Protein AF-R4S8H8-F1 (afdb_monomer_lite)

Radius of gyration: 33.14 Å; chains: 1; bounding box: 50×44×104 Å

InterPro domains:
  IPR007873 Glycosyltransferase, ALG3 [PF05208] (1-195)
  IPR007873 Glycosyltransferase, ALG3 [PTHR12646] (1-195)

Structure (mmCIF, N/CA/C/O backbone):
data_AF-R4S8H8-F1
#
_entry.id   AF-R4S8H8-F1
#
loop_
_atom_site.group_PDB
_atom_site.id
_atom_site.type_symbol
_atom_site.label_atom_id
_atom_site.label_alt_id
_atom_site.label_comp_id
_atom_site.label_asym_id
_atom_site.label_entity_id
_atom_site.label_seq_id
_atom_site.pdbx_PDB_ins_code
_atom_site.Cartn_x
_atom_site.Cartn_y
_atom_site.Cartn_z
_atom_site.occupancy
_atom_site.B_iso_or_equiv
_atom_site.auth_seq_id
_atom_site.auth_comp_id
_atom_site.auth_asym_id
_atom_site.auth_atom_id
_atom_site.pdbx_PDB_model_num
ATOM 1 N N . GLY A 1 1 ? 6.048 6.995 -32.648 1.00 46.72 1 GLY A N 1
ATOM 2 C CA . GLY A 1 1 ? 5.825 6.831 -31.194 1.00 46.72 1 GLY A CA 1
ATOM 3 C C . GLY A 1 1 ? 6.911 7.574 -30.444 1.00 46.72 1 GLY A C 1
ATOM 4 O O . GLY A 1 1 ? 8.022 7.620 -30.951 1.00 46.72 1 GLY A O 1
ATOM 5 N N . ARG A 1 2 ? 6.616 8.200 -29.296 1.00 53.50 2 ARG A N 1
ATOM 6 C CA . ARG A 1 2 ? 7.633 8.943 -28.528 1.00 53.50 2 ARG A CA 1
ATOM 7 C C . ARG A 1 2 ? 8.713 7.981 -28.022 1.00 53.50 2 ARG A C 1
ATOM 9 O O . ARG A 1 2 ? 8.419 7.099 -27.217 1.00 53.50 2 ARG A O 1
ATOM 16 N N . ILE A 1 3 ? 9.944 8.155 -28.492 1.00 51.53 3 ILE A N 1
ATOM 17 C CA . ILE A 1 3 ? 11.121 7.469 -27.960 1.00 51.53 3 ILE A CA 1
ATOM 18 C C . ILE A 1 3 ? 11.587 8.273 -26.749 1.00 51.53 3 ILE A C 1
ATOM 20 O O . ILE A 1 3 ? 12.033 9.410 -26.869 1.00 51.53 3 ILE A O 1
ATOM 24 N N . PHE A 1 4 ? 11.386 7.713 -25.557 1.00 54.28 4 PHE A N 1
ATOM 25 C CA . PHE A 1 4 ? 11.937 8.284 -24.333 1.00 54.28 4 PHE A CA 1
ATOM 26 C C . PHE A 1 4 ? 13.456 8.120 -24.363 1.00 54.28 4 PHE A C 1
ATOM 28 O O . PHE A 1 4 ? 13.969 7.010 -24.228 1.00 54.28 4 PHE A O 1
ATOM 35 N N . GLU A 1 5 ? 14.138 9.238 -24.589 1.00 50.59 5 GLU A N 1
ATOM 36 C CA . GLU A 1 5 ? 15.582 9.396 -24.450 1.00 50.59 5 GLU A CA 1
ATOM 37 C C . GLU A 1 5 ? 16.039 8.940 -23.056 1.00 50.59 5 GLU A C 1
ATOM 39 O O . GLU A 1 5 ? 15.480 9.375 -22.046 1.00 50.59 5 GLU A O 1
ATOM 44 N N . HIS A 1 6 ? 17.090 8.117 -23.008 1.00 54.50 6 HIS A N 1
ATOM 45 C CA . HIS A 1 6 ? 17.693 7.552 -21.790 1.00 54.50 6 HIS A CA 1
ATOM 46 C C . HIS A 1 6 ? 17.978 8.596 -20.686 1.00 54.50 6 HIS A C 1
ATOM 48 O O . HIS A 1 6 ? 17.883 8.297 -19.499 1.00 54.50 6 HIS A O 1
ATOM 54 N N . LYS A 1 7 ? 18.210 9.862 -21.061 1.00 52.88 7 LYS A N 1
ATOM 55 C CA . LYS A 1 7 ? 18.441 10.984 -20.133 1.00 52.88 7 LYS A CA 1
ATOM 56 C C . LYS A 1 7 ? 17.286 11.280 -19.164 1.00 52.88 7 LYS A C 1
ATOM 58 O O . LYS A 1 7 ? 17.510 11.898 -18.131 1.00 52.88 7 LYS A O 1
ATOM 63 N N . TRP A 1 8 ? 16.061 10.866 -19.487 1.00 54.78 8 TRP A N 1
ATOM 64 C CA . TRP A 1 8 ? 14.871 11.122 -18.661 1.00 54.78 8 TRP A CA 1
ATOM 65 C C . TRP A 1 8 ? 14.427 9.908 -17.847 1.00 54.78 8 TRP A C 1
ATOM 67 O O . TRP A 1 8 ? 13.392 9.951 -17.184 1.00 54.78 8 TRP A O 1
ATOM 77 N N . THR A 1 9 ? 15.162 8.802 -17.940 1.00 61.56 9 THR A N 1
ATOM 78 C CA . THR A 1 9 ? 14.763 7.523 -17.361 1.00 61.56 9 THR A CA 1
ATOM 79 C C . THR A 1 9 ? 15.554 7.321 -16.097 1.00 61.56 9 THR A C 1
ATOM 81 O O . THR A 1 9 ? 16.773 7.185 -16.138 1.00 61.56 9 THR A O 1
ATOM 84 N N . VAL A 1 10 ? 14.860 7.328 -14.973 1.00 59.34 10 VAL A N 1
ATOM 85 C CA . VAL A 1 10 ? 15.549 7.317 -13.690 1.00 59.34 10 VAL A CA 1
ATOM 86 C C . VAL A 1 10 ? 15.583 5.911 -13.070 1.00 59.34 10 VAL A C 1
ATOM 88 O O . VAL A 1 10 ? 16.494 5.593 -12.326 1.00 59.34 10 VAL A O 1
ATOM 91 N N . ASN A 1 11 ? 14.666 5.022 -13.475 1.00 66.88 11 ASN A N 1
ATOM 92 C CA . ASN A 1 11 ? 14.576 3.637 -12.986 1.00 66.88 11 ASN A CA 1
ATOM 93 C C . ASN A 1 11 ? 15.711 2.713 -13.494 1.00 66.88 11 ASN A C 1
ATOM 95 O O . ASN A 1 11 ? 16.165 1.832 -12.777 1.00 66.88 11 ASN A O 1
ATOM 99 N N . TYR A 1 12 ? 16.197 2.921 -14.725 1.00 67.56 12 TYR A N 1
ATOM 100 C CA . TYR A 1 12 ? 17.278 2.123 -15.337 1.00 67.56 12 TYR A CA 1
ATOM 101 C C . TYR A 1 12 ? 18.506 2.970 -15.672 1.00 67.56 12 TYR A C 1
ATOM 103 O O . TYR A 1 12 ? 19.217 2.688 -16.632 1.00 67.56 12 TYR A O 1
ATOM 111 N N . ARG A 1 13 ? 18.758 4.033 -14.899 1.00 61.75 13 ARG A N 1
ATOM 112 C CA . ARG A 1 13 ? 19.886 4.947 -15.142 1.00 61.75 13 ARG A CA 1
ATOM 113 C C . ARG A 1 13 ? 21.252 4.255 -15.004 1.00 61.75 13 ARG A C 1
ATOM 115 O O . ARG A 1 13 ? 22.219 4.706 -15.603 1.00 61.75 13 ARG A O 1
ATOM 122 N N . PHE A 1 14 ? 21.304 3.143 -14.268 1.00 63.69 14 PHE A N 1
ATOM 123 C CA . PHE A 1 14 ? 22.479 2.277 -14.128 1.00 63.69 14 PHE A CA 1
ATOM 124 C C . PHE A 1 14 ? 22.772 1.415 -15.372 1.00 63.69 14 PHE A C 1
ATOM 126 O O . PHE A 1 14 ? 23.865 0.866 -15.494 1.00 63.69 14 PHE A O 1
ATOM 133 N N . LEU A 1 15 ? 21.801 1.247 -16.275 1.00 63.88 15 LEU A N 1
ATOM 134 C CA . LEU A 1 15 ? 21.911 0.365 -17.433 1.00 63.88 15 LEU A CA 1
ATOM 135 C C . LEU A 1 15 ? 22.430 1.158 -18.638 1.00 63.88 15 LEU A C 1
ATOM 137 O O . LEU A 1 15 ? 21.897 2.222 -18.942 1.00 63.88 15 LEU A O 1
ATOM 141 N N . SER A 1 16 ? 23.456 0.655 -19.334 1.00 65.56 16 SER A N 1
ATOM 142 C CA . SER A 1 16 ? 24.030 1.380 -20.474 1.00 65.56 16 SER A CA 1
ATOM 143 C C . SER A 1 16 ? 23.012 1.554 -21.610 1.00 65.56 16 SER A C 1
ATOM 145 O O . SER A 1 16 ? 22.119 0.726 -21.818 1.00 65.56 16 SER A O 1
ATOM 147 N N . ARG A 1 17 ? 23.165 2.646 -22.370 1.00 62.50 17 ARG A N 1
ATOM 148 C CA . ARG A 1 17 ? 22.263 3.045 -23.465 1.00 62.50 17 ARG A CA 1
ATOM 149 C C . ARG A 1 17 ? 22.027 1.926 -24.491 1.00 62.50 17 ARG A C 1
ATOM 151 O O . ARG A 1 17 ? 20.908 1.769 -24.965 1.00 62.50 17 ARG A O 1
ATOM 158 N N . GLU A 1 18 ? 23.061 1.125 -24.741 1.00 63.66 18 GLU A N 1
ATOM 159 C CA . GLU A 1 18 ? 23.065 -0.042 -25.633 1.00 63.66 18 GLU A CA 1
ATOM 160 C C . GLU A 1 18 ? 22.036 -1.098 -25.204 1.00 63.66 18 GLU A C 1
ATOM 162 O O . GLU A 1 18 ? 21.283 -1.598 -26.030 1.00 63.66 18 GLU A O 1
ATOM 167 N N . PHE A 1 19 ? 21.941 -1.404 -23.904 1.00 66.38 19 PHE A N 1
ATOM 168 C CA . PHE A 1 19 ? 20.959 -2.363 -23.384 1.00 66.38 19 PHE A CA 1
ATOM 169 C C . PHE A 1 19 ? 19.556 -1.762 -23.274 1.00 66.38 19 PHE A C 1
ATOM 171 O O . PHE A 1 19 ? 18.562 -2.479 -23.390 1.00 66.38 19 PHE A O 1
ATOM 178 N N . PHE A 1 20 ? 19.464 -0.448 -23.064 1.00 64.88 20 PHE A N 1
ATOM 179 C CA . PHE A 1 20 ? 18.194 0.257 -22.910 1.00 64.88 20 PHE A CA 1
ATOM 180 C C . PHE A 1 20 ? 17.409 0.399 -24.228 1.00 64.88 20 PHE A C 1
ATOM 182 O O . PHE A 1 20 ? 16.177 0.451 -24.207 1.00 64.88 20 PHE A O 1
ATOM 189 N N . GLU A 1 21 ? 18.096 0.447 -25.372 1.00 67.81 21 GLU A N 1
ATOM 190 C CA . GLU A 1 21 ? 17.471 0.522 -26.702 1.00 67.81 21 GLU A CA 1
ATOM 191 C C . GLU A 1 21 ? 17.074 -0.848 -27.281 1.00 67.81 21 GLU A C 1
ATOM 193 O O . GLU A 1 21 ? 16.332 -0.911 -28.266 1.00 67.81 21 GLU A O 1
ATOM 198 N N . LEU A 1 22 ? 17.492 -1.957 -26.658 1.00 75.12 22 LEU A N 1
ATOM 199 C CA . LEU A 1 22 ? 17.142 -3.297 -27.126 1.00 75.12 22 LEU A CA 1
ATOM 200 C C . LEU A 1 22 ? 15.643 -3.575 -26.984 1.00 75.12 22 LEU A C 1
ATOM 202 O O . LEU A 1 22 ? 15.040 -3.464 -25.914 1.00 75.12 22 LEU A O 1
ATOM 206 N N . ARG A 1 23 ? 15.045 -4.059 -28.074 1.00 70.19 23 ARG A N 1
ATOM 207 C CA . ARG A 1 23 ? 13.644 -4.509 -28.116 1.00 70.19 23 ARG A CA 1
ATOM 208 C C . ARG A 1 23 ? 13.383 -5.693 -27.174 1.00 70.19 23 ARG A C 1
ATOM 210 O O . ARG A 1 23 ? 12.294 -5.803 -26.616 1.00 70.19 23 ARG A O 1
ATOM 217 N N . GLU A 1 24 ? 14.408 -6.509 -26.941 1.00 76.94 24 GLU A N 1
ATOM 218 C CA . GLU A 1 24 ? 14.390 -7.641 -26.007 1.00 76.94 24 GLU A CA 1
ATOM 219 C C . GLU A 1 24 ? 14.273 -7.202 -24.547 1.00 76.94 24 GLU A C 1
ATOM 221 O O . GLU A 1 24 ? 13.573 -7.838 -23.762 1.00 76.94 24 GLU A O 1
ATOM 226 N N . PHE A 1 25 ? 14.888 -6.073 -24.176 1.00 77.69 25 PHE A N 1
ATOM 227 C CA . PHE A 1 25 ? 14.806 -5.554 -22.812 1.00 77.69 25 PHE A CA 1
ATOM 228 C C . PHE A 1 25 ? 13.360 -5.210 -22.447 1.00 77.69 25 PHE A C 1
ATOM 230 O O . PHE A 1 25 ? 12.874 -5.585 -21.383 1.00 77.69 25 PHE A O 1
ATOM 237 N N . HIS A 1 26 ? 12.633 -4.588 -23.376 1.00 75.31 26 HIS A N 1
ATOM 238 C CA . HIS A 1 26 ? 11.207 -4.315 -23.228 1.00 75.31 26 HIS A CA 1
ATOM 239 C C . HIS A 1 26 ? 10.358 -5.583 -23.092 1.00 75.31 26 HIS A C 1
ATOM 241 O O . HIS A 1 26 ? 9.449 -5.618 -22.263 1.00 75.31 26 HIS A O 1
ATOM 247 N N . LEU A 1 27 ? 10.624 -6.604 -23.913 1.00 82.44 27 LEU A N 1
ATOM 248 C CA . LEU A 1 27 ? 9.868 -7.855 -23.892 1.00 82.44 27 LEU A CA 1
ATOM 249 C C . LEU A 1 27 ? 10.136 -8.646 -22.604 1.00 82.44 27 LEU A C 1
ATOM 251 O O . LEU A 1 27 ? 9.201 -9.179 -22.011 1.00 82.44 27 LEU A O 1
ATOM 255 N N . CYS A 1 28 ? 11.381 -8.639 -22.122 1.00 85.69 28 CYS A N 1
ATOM 256 C CA . CYS A 1 28 ? 11.767 -9.191 -20.827 1.00 85.69 28 CYS A CA 1
ATOM 257 C C . CYS A 1 28 ? 11.067 -8.458 -19.673 1.00 85.69 28 CYS A C 1
ATOM 259 O O . CYS A 1 28 ? 10.484 -9.101 -18.803 1.00 85.69 28 CYS A O 1
ATOM 261 N N . LEU A 1 29 ? 11.031 -7.120 -19.704 1.00 81.56 29 LEU A N 1
ATOM 262 C CA . LEU A 1 29 ? 10.332 -6.305 -18.705 1.00 81.56 29 LEU A CA 1
ATOM 263 C C . LEU A 1 29 ? 8.832 -6.607 -18.662 1.00 81.56 29 LEU A C 1
ATOM 265 O O . LEU A 1 29 ? 8.255 -6.770 -17.589 1.00 81.56 29 LEU A O 1
ATOM 269 N N . LEU A 1 30 ? 8.210 -6.706 -19.840 1.00 83.31 30 LEU A N 1
ATOM 270 C CA . LEU A 1 30 ? 6.801 -7.056 -19.981 1.00 83.31 30 LEU A CA 1
ATOM 271 C C . LEU A 1 30 ? 6.538 -8.476 -19.461 1.00 83.31 30 LEU A C 1
ATOM 273 O O . LEU A 1 30 ? 5.597 -8.687 -18.700 1.00 83.31 30 LEU A O 1
ATOM 277 N N . GLY A 1 31 ? 7.385 -9.436 -19.838 1.00 87.94 31 GLY A N 1
ATOM 278 C CA . GLY A 1 31 ? 7.300 -10.821 -19.384 1.00 87.94 31 GLY A CA 1
ATOM 279 C C . GLY A 1 31 ? 7.436 -10.933 -17.867 1.00 87.94 31 GLY A C 1
ATOM 280 O O . GLY A 1 31 ? 6.591 -11.548 -17.222 1.00 87.94 31 GLY A O 1
ATOM 281 N N . MET A 1 32 ? 8.436 -10.269 -17.283 1.00 85.62 32 MET A N 1
ATOM 282 C CA . MET A 1 32 ? 8.645 -10.204 -15.836 1.00 85.62 32 MET A CA 1
ATOM 283 C C . MET A 1 32 ? 7.452 -9.559 -15.126 1.00 85.62 32 MET A C 1
ATOM 285 O O . MET A 1 32 ? 6.995 -10.081 -14.112 1.00 85.62 32 MET A O 1
ATOM 289 N N . HIS A 1 33 ? 6.909 -8.466 -15.668 1.00 86.12 33 HIS A N 1
ATOM 290 C CA . HIS A 1 33 ? 5.731 -7.804 -15.114 1.00 86.12 33 HIS A CA 1
ATOM 291 C C . HIS A 1 33 ? 4.514 -8.734 -15.091 1.00 86.12 33 HIS A C 1
ATOM 293 O O . HIS A 1 33 ? 3.881 -8.898 -14.050 1.00 86.12 33 HIS A O 1
ATOM 299 N N . VAL A 1 34 ? 4.212 -9.390 -16.216 1.00 87.31 34 VAL A N 1
ATOM 300 C CA . VAL A 1 34 ? 3.101 -10.346 -16.317 1.00 87.31 34 VAL A CA 1
ATOM 301 C C . VAL A 1 34 ? 3.315 -11.528 -15.371 1.00 87.31 34 VAL A C 1
ATOM 303 O O . VAL A 1 34 ? 2.381 -11.932 -14.684 1.00 87.31 34 VAL A O 1
ATOM 306 N N . LEU A 1 35 ? 4.538 -12.051 -15.269 1.00 88.69 35 LEU A N 1
ATOM 307 C CA . LEU A 1 35 ? 4.869 -13.167 -14.381 1.00 88.69 35 LEU A CA 1
ATOM 308 C C . LEU A 1 35 ? 4.709 -12.775 -12.904 1.00 88.69 35 LEU A C 1
ATOM 310 O O . LEU A 1 35 ? 4.080 -13.510 -12.142 1.00 88.69 35 LEU A O 1
ATOM 314 N N . LEU A 1 36 ? 5.187 -11.590 -12.512 1.00 85.56 36 LEU A N 1
ATOM 315 C CA . LEU A 1 36 ? 4.989 -11.035 -11.171 1.00 85.56 36 LEU A CA 1
ATOM 316 C C . LEU A 1 36 ? 3.506 -10.825 -10.862 1.00 85.56 36 LEU A C 1
ATOM 318 O O . LEU A 1 36 ? 3.056 -11.204 -9.782 1.00 85.56 36 LEU A O 1
ATOM 322 N N . LEU A 1 37 ? 2.729 -10.283 -11.804 1.00 84.56 37 LEU A N 1
ATOM 323 C CA . LEU A 1 37 ? 1.284 -10.130 -11.638 1.00 84.56 37 LEU A CA 1
ATOM 324 C C . LEU A 1 37 ? 0.591 -11.484 -11.474 1.00 84.56 37 LEU A C 1
ATOM 326 O O . LEU A 1 37 ? -0.219 -11.631 -10.563 1.00 84.56 37 LEU A O 1
ATOM 330 N N . LEU A 1 38 ? 0.920 -12.490 -12.287 1.00 86.94 38 LEU A N 1
ATOM 331 C CA . LEU A 1 38 ? 0.347 -13.835 -12.172 1.00 86.94 38 LEU A CA 1
ATOM 332 C C . LEU A 1 38 ? 0.700 -14.493 -10.834 1.00 86.94 38 LEU A C 1
ATOM 334 O O . LEU A 1 38 ? -0.177 -15.061 -10.179 1.00 86.94 38 LEU A O 1
ATOM 338 N N . TYR A 1 39 ? 1.952 -14.361 -10.390 1.00 86.62 39 TYR A N 1
ATOM 339 C CA . TYR A 1 39 ? 2.398 -14.846 -9.086 1.00 86.62 39 TYR A CA 1
ATOM 340 C C . TYR A 1 39 ? 1.631 -14.170 -7.941 1.00 86.62 39 TYR A C 1
ATOM 342 O O . TYR A 1 39 ? 1.118 -14.847 -7.049 1.00 86.62 39 TYR A O 1
ATOM 350 N N . PHE A 1 40 ? 1.474 -12.843 -7.999 1.00 82.25 40 PHE A N 1
ATOM 351 C CA . PHE A 1 40 ? 0.757 -12.068 -6.986 1.00 82.25 40 PHE A CA 1
ATOM 352 C C . PHE A 1 40 ? -0.766 -12.177 -7.067 1.00 82.25 40 PHE A C 1
ATOM 354 O O . PHE A 1 40 ? -1.436 -11.922 -6.070 1.00 82.25 40 PHE A O 1
ATOM 361 N N . THR A 1 41 ? -1.335 -12.617 -8.191 1.00 80.19 41 THR A N 1
ATOM 362 C CA . THR A 1 41 ? -2.793 -12.717 -8.365 1.00 80.19 41 THR A CA 1
ATOM 363 C C . THR A 1 41 ? -3.420 -13.641 -7.318 1.00 80.19 41 THR A C 1
ATOM 365 O O . THR A 1 41 ? -4.445 -13.296 -6.728 1.00 80.19 41 THR A O 1
ATOM 368 N N . LYS A 1 42 ? -2.793 -14.788 -7.016 1.00 80.94 42 LYS A N 1
ATOM 369 C CA . LYS A 1 42 ? -3.307 -15.733 -6.006 1.00 80.94 42 LYS A CA 1
ATOM 370 C C . LYS A 1 42 ? -3.303 -15.154 -4.578 1.00 80.94 42 LYS A C 1
ATOM 372 O O . LYS A 1 42 ? -4.354 -15.208 -3.926 1.00 80.94 42 LYS A O 1
ATOM 377 N N . PRO A 1 43 ? -2.187 -14.586 -4.077 1.00 79.38 43 PRO A N 1
ATOM 378 C CA . PRO A 1 43 ? -2.176 -13.835 -2.827 1.00 79.38 43 PRO A CA 1
ATOM 379 C C . PRO A 1 43 ? -3.211 -12.711 -2.821 1.00 79.38 43 PRO A C 1
ATOM 381 O O . PRO A 1 43 ? -4.062 -12.693 -1.937 1.00 79.38 43 PRO A O 1
ATOM 384 N N . THR A 1 44 ? -3.210 -11.828 -3.823 1.00 78.25 44 THR A N 1
ATOM 385 C CA . THR A 1 44 ? -4.098 -10.657 -3.892 1.00 78.25 44 THR A CA 1
ATOM 386 C C . THR A 1 44 ? -5.572 -11.048 -3.838 1.00 78.25 44 THR A C 1
ATOM 388 O O . THR A 1 44 ? -6.345 -10.433 -3.106 1.00 78.25 44 THR A O 1
ATOM 391 N N . TRP A 1 45 ? -5.964 -12.125 -4.522 1.00 77.75 45 TRP A N 1
ATOM 392 C CA . TRP A 1 45 ? -7.326 -12.653 -4.451 1.00 77.75 45 TRP A CA 1
ATOM 393 C C . TRP A 1 45 ? -7.687 -13.166 -3.050 1.00 77.75 45 TRP A C 1
ATOM 395 O O . TRP A 1 45 ? -8.770 -12.898 -2.524 1.00 77.75 45 TRP A O 1
ATOM 405 N N . THR A 1 46 ? -6.761 -13.877 -2.411 1.00 78.81 46 THR A N 1
ATOM 406 C CA . THR A 1 46 ? -6.934 -14.389 -1.044 1.00 78.81 46 THR A CA 1
ATOM 407 C C . THR A 1 46 ? -7.023 -13.249 -0.021 1.00 78.81 46 THR A C 1
ATOM 409 O O . THR A 1 46 ? -7.859 -13.290 0.887 1.00 78.81 46 THR A O 1
ATOM 412 N N . PHE A 1 47 ? -6.215 -12.200 -0.191 1.00 78.31 47 PHE A N 1
ATOM 413 C CA . PHE A 1 47 ? -6.268 -10.978 0.612 1.00 78.31 47 PHE A CA 1
ATOM 414 C C . PHE A 1 47 ? -7.593 -10.242 0.422 1.00 78.31 47 PHE A C 1
ATOM 416 O O . PHE A 1 47 ? -8.237 -9.889 1.407 1.00 78.31 47 PHE A O 1
ATOM 423 N N . PHE A 1 48 ? -8.055 -10.086 -0.819 1.00 79.31 48 PHE A N 1
ATOM 424 C CA . PHE A 1 48 ? -9.329 -9.434 -1.114 1.00 79.31 48 PHE A CA 1
ATOM 425 C C . PHE A 1 48 ? -10.516 -10.190 -0.505 1.00 79.31 48 PHE A C 1
ATOM 427 O O . PHE A 1 48 ? -11.399 -9.588 0.108 1.00 79.31 48 PHE A O 1
ATOM 434 N N . LYS A 1 49 ? -10.505 -11.528 -0.577 1.00 79.50 49 LYS A N 1
ATOM 435 C CA . LYS A 1 49 ? -11.508 -12.378 0.081 1.00 79.50 49 LYS A CA 1
ATOM 436 C C . LYS A 1 49 ? -11.486 -12.211 1.604 1.00 79.50 49 LYS A C 1
ATOM 438 O O . LYS A 1 49 ? -12.545 -12.111 2.224 1.00 79.50 49 LYS A O 1
ATOM 443 N N . SER A 1 50 ? -10.296 -12.151 2.200 1.00 77.19 50 SER A N 1
ATOM 444 C CA . SER A 1 50 ? -10.125 -11.888 3.634 1.00 77.19 50 SER A CA 1
ATOM 445 C C . SER A 1 50 ? -10.645 -10.502 4.023 1.00 77.19 50 SER A C 1
ATOM 447 O O . SER A 1 50 ? -11.377 -10.397 5.002 1.00 77.19 50 SER A O 1
ATOM 449 N N . TYR A 1 51 ? -10.361 -9.467 3.227 1.00 77.75 51 TYR A N 1
ATOM 450 C CA . TYR A 1 51 ? -10.869 -8.108 3.428 1.00 77.75 51 TYR A CA 1
ATOM 451 C C . TYR A 1 51 ? -12.401 -8.043 3.357 1.00 77.75 51 TYR A C 1
ATOM 453 O O . TYR A 1 51 ? -13.031 -7.490 4.255 1.00 77.75 51 TYR A O 1
ATOM 461 N N . MET A 1 52 ? -13.021 -8.665 2.347 1.00 76.00 52 MET A N 1
ATOM 462 C CA . MET A 1 52 ? -14.485 -8.739 2.230 1.00 76.00 52 MET A CA 1
ATOM 463 C C . MET A 1 52 ? -15.122 -9.450 3.427 1.00 76.00 52 MET A C 1
ATOM 465 O O . MET A 1 52 ? -16.119 -8.977 3.971 1.00 76.00 52 MET A O 1
ATOM 469 N N . ARG A 1 53 ? -14.521 -10.556 3.884 1.00 81.31 53 ARG A N 1
ATOM 470 C CA . ARG A 1 53 ? -14.978 -11.273 5.080 1.00 81.31 53 ARG A CA 1
ATOM 471 C C . ARG A 1 53 ? -14.866 -10.402 6.331 1.00 81.31 53 ARG A C 1
ATOM 473 O O . ARG A 1 53 ? -15.800 -10.371 7.124 1.00 81.31 53 ARG A O 1
ATOM 480 N N . LEU A 1 54 ? -13.752 -9.689 6.496 1.00 77.69 54 LEU A N 1
ATOM 481 C CA . LEU A 1 54 ? -13.534 -8.795 7.633 1.00 77.69 54 LEU A CA 1
ATOM 482 C C . LEU A 1 54 ? -14.537 -7.640 7.631 1.00 77.69 54 LEU A C 1
ATOM 484 O O . LEU A 1 54 ? -15.124 -7.344 8.665 1.00 77.69 54 LEU A O 1
ATOM 488 N N . ARG A 1 55 ? -14.803 -7.048 6.463 1.00 77.94 55 ARG A N 1
ATOM 489 C CA . ARG A 1 55 ? -15.785 -5.972 6.302 1.00 77.94 55 ARG A CA 1
ATOM 490 C C . ARG A 1 55 ? -17.208 -6.438 6.612 1.00 77.94 55 ARG A C 1
ATOM 492 O O . ARG A 1 55 ? -17.949 -5.716 7.272 1.00 77.94 55 ARG A O 1
ATOM 499 N N . LEU A 1 56 ? -17.563 -7.658 6.207 1.00 82.25 56 LEU A N 1
ATOM 500 C CA . LEU A 1 56 ? -18.842 -8.276 6.555 1.00 82.25 56 LEU A CA 1
ATOM 501 C C . LEU A 1 56 ? -18.967 -8.507 8.069 1.00 82.25 56 LEU A C 1
ATOM 503 O O . LEU A 1 56 ? -19.983 -8.163 8.667 1.00 82.25 56 LEU A O 1
ATOM 507 N N . VAL A 1 57 ? -17.926 -9.058 8.699 1.00 80.50 57 VAL A N 1
ATOM 508 C CA . VAL A 1 57 ? -17.890 -9.277 10.154 1.00 80.50 57 VAL A CA 1
ATOM 509 C C . VAL A 1 57 ? -17.956 -7.950 10.909 1.00 80.50 57 VAL A C 1
ATOM 511 O O . VAL A 1 57 ? -18.697 -7.848 11.881 1.00 80.50 57 VAL A O 1
ATOM 514 N N . GLN A 1 58 ? -17.254 -6.916 10.443 1.00 77.00 58 GLN A N 1
ATOM 515 C CA . GLN A 1 58 ? -17.291 -5.582 11.039 1.00 77.00 58 GLN A CA 1
ATOM 516 C C . GLN A 1 58 ? -18.707 -5.002 11.022 1.00 77.00 58 GLN A C 1
ATOM 518 O O . GLN A 1 58 ? -19.194 -4.552 12.055 1.00 77.00 58 GLN A O 1
ATOM 523 N N . GLN A 1 59 ? -19.418 -5.131 9.898 1.00 78.38 59 GLN A N 1
ATOM 524 C CA . GLN A 1 59 ? -20.806 -4.680 9.775 1.00 78.38 59 GLN A CA 1
ATOM 525 C C . GLN A 1 59 ? -21.761 -5.409 10.742 1.00 78.38 59 GLN A C 1
ATOM 527 O O . GLN A 1 59 ? -22.751 -4.834 11.189 1.00 78.38 59 GLN A O 1
ATOM 532 N N . GLN A 1 60 ? -21.470 -6.665 11.093 1.00 81.56 60 GLN A N 1
ATOM 533 C CA . GLN A 1 60 ? -22.238 -7.429 12.086 1.00 81.56 60 GLN A CA 1
ATOM 534 C C . GLN A 1 60 ? -21.866 -7.083 13.539 1.00 81.56 60 GLN A C 1
ATOM 536 O O . GLN A 1 60 ? -22.685 -7.257 14.445 1.00 81.56 60 GLN A O 1
ATOM 541 N N . LEU A 1 61 ? -20.639 -6.617 13.780 1.00 76.69 61 LEU A N 1
ATOM 542 C CA . LEU A 1 61 ? -20.109 -6.365 15.121 1.00 76.69 61 LEU A CA 1
ATOM 543 C C . LEU A 1 61 ? -20.328 -4.919 15.590 1.00 76.69 61 LEU A C 1
ATOM 545 O O . LEU A 1 61 ? -20.474 -4.698 16.791 1.00 76.69 61 LEU A O 1
ATOM 549 N N . GLU A 1 62 ? -20.436 -3.960 14.667 1.00 78.25 62 GLU A N 1
ATOM 550 C CA . GLU A 1 62 ? -20.748 -2.549 14.946 1.00 78.25 62 GLU A CA 1
ATOM 551 C C . GLU A 1 62 ? -21.948 -2.362 15.903 1.00 78.25 62 GLU A C 1
ATOM 553 O O . GLU A 1 62 ? -21.782 -1.737 16.956 1.00 78.25 62 GLU A O 1
ATOM 558 N N . PRO A 1 63 ? -23.130 -2.978 15.661 1.00 76.56 63 PRO A N 1
ATOM 559 C CA . PRO A 1 63 ? -24.268 -2.824 16.569 1.00 76.56 63 PRO A CA 1
ATOM 560 C C . PRO A 1 63 ? -24.032 -3.455 17.948 1.00 76.56 63 PRO A C 1
ATOM 562 O O . PRO A 1 63 ? -24.635 -3.029 18.934 1.00 76.56 63 PRO A O 1
ATOM 565 N N . GLN A 1 64 ? -23.174 -4.473 18.051 1.00 77.75 64 GLN A N 1
ATOM 566 C CA . GLN A 1 64 ? -22.850 -5.109 19.332 1.00 77.75 64 GLN A CA 1
ATOM 567 C C . GLN A 1 64 ? -21.898 -4.246 20.165 1.00 77.75 64 GLN A C 1
ATOM 569 O O . GLN A 1 64 ? -22.047 -4.154 21.385 1.00 77.75 64 GLN A O 1
ATOM 574 N N . ILE A 1 65 ? -20.952 -3.578 19.506 1.00 73.75 65 ILE A N 1
ATOM 575 C CA . ILE A 1 65 ? -20.009 -2.657 20.143 1.00 73.75 65 ILE A CA 1
ATOM 576 C C . ILE A 1 65 ? -20.749 -1.424 20.660 1.00 73.75 65 ILE A C 1
ATOM 578 O O . ILE A 1 65 ? -20.548 -1.036 21.811 1.00 73.75 65 ILE A O 1
ATOM 582 N N . ASP A 1 66 ? -21.682 -0.876 19.882 1.00 81.00 66 ASP A N 1
ATOM 583 C CA . ASP A 1 66 ? -22.525 0.241 20.318 1.00 81.00 66 ASP A CA 1
ATOM 584 C C . ASP A 1 66 ? -23.401 -0.112 21.521 1.00 81.00 66 ASP A C 1
ATOM 586 O O . ASP A 1 66 ? -23.539 0.690 22.450 1.00 81.00 66 ASP A O 1
ATOM 590 N N . ARG A 1 67 ? -23.959 -1.328 21.551 1.00 80.12 67 ARG A N 1
ATOM 591 C CA . ARG A 1 67 ? -24.716 -1.827 22.708 1.00 80.12 67 ARG A CA 1
ATOM 592 C C . ARG A 1 67 ? -23.839 -1.909 23.955 1.00 80.12 67 ARG A C 1
ATOM 594 O O . ARG A 1 67 ? -24.191 -1.313 24.972 1.00 80.12 67 ARG A O 1
ATOM 601 N N . LYS A 1 68 ? -22.665 -2.545 23.871 1.00 79.06 68 LYS A N 1
ATOM 602 C CA . LYS A 1 68 ? -21.735 -2.634 25.011 1.00 79.06 68 LYS A CA 1
ATOM 603 C C . LYS A 1 68 ? -21.206 -1.275 25.464 1.00 79.06 68 LYS A C 1
ATOM 605 O O . LYS A 1 68 ? -21.083 -1.046 26.665 1.00 79.06 68 LYS A O 1
ATOM 610 N N . ASN A 1 69 ? -20.926 -0.360 24.537 1.00 77.62 69 ASN A N 1
ATOM 611 C CA . ASN A 1 69 ? -20.491 0.997 24.868 1.00 77.62 69 ASN A CA 1
ATOM 612 C C . ASN A 1 69 ? -21.590 1.767 25.616 1.00 77.62 69 ASN A C 1
ATOM 614 O O . ASN A 1 69 ? -21.289 2.447 26.597 1.00 77.62 69 ASN A O 1
ATOM 618 N N . ARG A 1 70 ? -22.864 1.623 25.215 1.00 80.56 70 ARG A N 1
ATOM 619 C CA . ARG A 1 70 ? -24.016 2.202 25.933 1.00 80.56 70 ARG A CA 1
ATOM 620 C C . ARG A 1 70 ? -24.199 1.588 27.320 1.00 80.56 70 ARG A C 1
ATOM 622 O O . ARG A 1 70 ? -24.416 2.323 28.280 1.00 80.56 70 ARG A O 1
ATOM 629 N N . GLU A 1 71 ? -24.076 0.268 27.447 1.00 80.19 71 GLU A N 1
ATOM 630 C CA . GLU A 1 71 ? -24.150 -0.430 28.737 1.00 80.19 71 GLU A CA 1
ATOM 631 C C . GLU A 1 71 ? -23.044 0.022 29.692 1.00 80.19 71 GLU A C 1
ATOM 633 O O . GLU A 1 71 ? -23.331 0.365 30.839 1.00 80.19 71 GLU A O 1
ATOM 638 N N . GLN A 1 72 ? -21.796 0.103 29.222 1.00 74.69 72 GLN A N 1
ATOM 639 C CA . GLN A 1 72 ? -20.691 0.622 30.026 1.00 74.69 72 GLN A CA 1
ATOM 640 C C . GLN A 1 72 ? -20.910 2.082 30.420 1.00 74.69 72 GLN A C 1
ATOM 642 O O . GLN A 1 72 ? -20.713 2.425 31.581 1.00 74.69 72 GLN A O 1
ATOM 647 N N . GLN A 1 73 ? -21.379 2.938 29.505 1.00 77.31 73 GLN A N 1
ATOM 648 C CA . GLN A 1 73 ? -21.691 4.329 29.840 1.00 77.31 73 GLN A CA 1
ATOM 649 C C . GLN A 1 73 ? -22.772 4.430 30.918 1.00 77.31 73 GLN A C 1
ATOM 651 O O . GLN A 1 73 ? -22.656 5.247 31.831 1.00 77.31 73 GLN A O 1
ATOM 656 N N . ASN A 1 74 ? -23.810 3.600 30.830 1.00 79.38 74 ASN A N 1
ATOM 657 C CA . ASN A 1 74 ? -24.887 3.567 31.812 1.00 79.38 74 ASN A CA 1
ATOM 658 C C . ASN A 1 74 ? -24.397 3.044 33.170 1.00 79.38 74 ASN A C 1
ATOM 660 O O . ASN A 1 74 ? -24.763 3.612 34.198 1.00 79.38 74 ASN A O 1
ATOM 664 N N . GLN A 1 75 ? -23.521 2.034 33.190 1.00 78.81 75 GLN A N 1
ATOM 665 C CA . GLN A 1 75 ? -22.889 1.536 34.415 1.00 78.81 75 GLN A CA 1
ATOM 666 C C . GLN A 1 75 ? -21.951 2.571 35.046 1.00 78.81 75 GLN A C 1
ATOM 668 O O . GLN A 1 75 ? -21.974 2.755 36.259 1.00 78.81 75 GLN A O 1
ATOM 673 N N . THR A 1 76 ? -21.150 3.286 34.253 1.00 71.25 76 THR A N 1
ATOM 674 C CA . THR A 1 76 ? -20.297 4.365 34.763 1.00 71.25 76 THR A CA 1
ATOM 675 C C . THR A 1 76 ? -21.143 5.503 35.323 1.00 71.25 76 THR A C 1
ATOM 677 O O . THR A 1 76 ? -20.905 5.934 36.444 1.00 71.25 76 THR A O 1
ATOM 680 N N . LYS A 1 77 ? -22.190 5.937 34.607 1.00 76.94 77 LYS A N 1
ATOM 681 C CA . LYS A 1 77 ? -23.118 6.970 35.094 1.00 76.94 77 LYS A CA 1
ATOM 682 C C . LYS A 1 77 ? -23.827 6.549 36.381 1.00 76.94 77 LYS A C 1
ATOM 684 O O . LYS A 1 77 ? -23.964 7.377 37.279 1.00 76.94 77 LYS A O 1
ATOM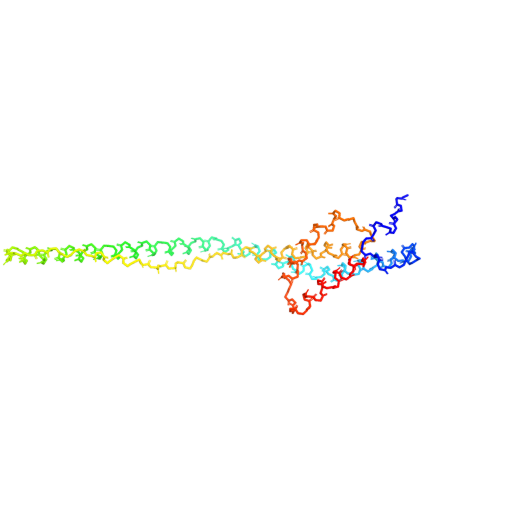 689 N N . SER A 1 78 ? -24.262 5.290 36.500 1.00 72.19 78 SER A N 1
ATOM 690 C CA . SER A 1 78 ? -24.916 4.805 37.722 1.00 72.19 78 SER A CA 1
ATOM 691 C C . SER A 1 78 ? -23.938 4.728 38.896 1.00 72.19 78 SER A C 1
ATOM 693 O O . SER A 1 78 ? -24.273 5.196 39.983 1.00 72.19 78 SER A O 1
ATOM 695 N N . LYS A 1 79 ? -22.704 4.252 38.670 1.00 76.88 79 LYS A N 1
ATOM 696 C CA . LYS A 1 79 ? -21.633 4.233 39.678 1.00 76.88 79 LYS A CA 1
ATOM 697 C C . LYS A 1 79 ? -21.253 5.641 40.132 1.00 76.88 79 LYS A C 1
ATOM 699 O O . LYS A 1 79 ? -21.201 5.880 41.332 1.00 76.88 79 LYS A O 1
ATOM 704 N N . THR A 1 80 ? -21.076 6.592 39.212 1.00 72.38 80 THR A N 1
ATOM 705 C CA . THR A 1 80 ? -20.791 7.997 39.550 1.00 72.38 80 THR A CA 1
ATOM 706 C C . THR A 1 80 ? -21.950 8.640 40.311 1.00 72.38 80 THR A C 1
ATOM 708 O O . THR A 1 80 ? -21.718 9.340 41.291 1.00 72.38 80 THR A O 1
ATOM 711 N N . LYS A 1 81 ? -23.206 8.373 39.923 1.00 75.25 81 LYS A N 1
ATOM 712 C CA . LYS A 1 81 ? -24.387 8.891 40.631 1.00 75.25 81 LYS A CA 1
ATOM 713 C C . LYS A 1 81 ? -24.523 8.291 42.035 1.00 75.25 81 LYS A C 1
ATOM 715 O O . LYS A 1 81 ? -24.847 9.017 42.968 1.00 75.25 81 LYS A O 1
ATOM 720 N N . SER A 1 82 ? -24.247 6.997 42.194 1.00 71.69 82 SER A N 1
ATOM 721 C CA . SER A 1 82 ? -24.251 6.318 43.495 1.00 71.69 82 SER A CA 1
ATOM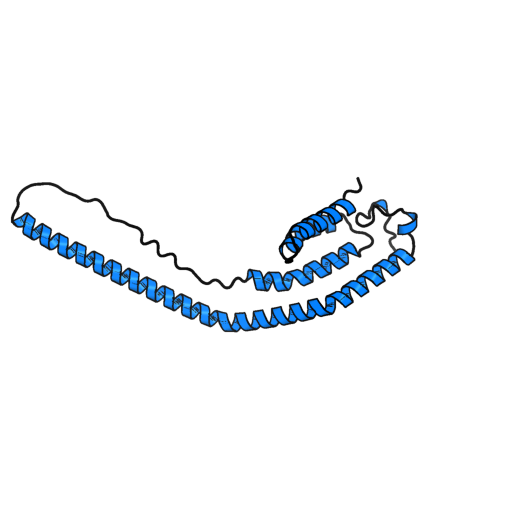 722 C C . SER A 1 82 ? -23.118 6.808 44.399 1.00 71.69 82 SER A C 1
ATOM 724 O O . SER A 1 82 ? -23.353 7.051 45.577 1.00 71.69 82 SER A O 1
ATOM 726 N N . ALA A 1 83 ? -21.913 6.998 43.854 1.00 74.38 83 ALA A N 1
ATOM 727 C CA . ALA A 1 83 ? -20.773 7.542 44.588 1.00 74.38 83 ALA A CA 1
ATOM 728 C C . ALA A 1 83 ? -21.031 8.989 45.030 1.00 74.38 83 ALA A C 1
ATOM 730 O O . ALA A 1 83 ? -20.816 9.314 46.192 1.00 74.38 83 ALA A O 1
ATOM 731 N N . LYS A 1 84 ? -21.585 9.830 44.142 1.00 74.56 84 LYS A N 1
ATOM 732 C CA . LYS A 1 84 ? -21.958 11.212 44.471 1.00 74.56 84 LYS A CA 1
ATOM 733 C C . LYS A 1 84 ? -23.052 11.276 45.542 1.00 74.56 84 LYS A C 1
ATOM 735 O O . LYS A 1 84 ? -22.911 12.032 46.490 1.00 74.56 84 LYS A O 1
ATOM 740 N N . LYS A 1 85 ? -24.090 10.436 45.434 1.00 78.69 85 LYS A N 1
ATOM 741 C CA . LYS A 1 85 ? -25.161 10.342 46.442 1.00 78.69 85 LYS A CA 1
ATOM 742 C C . LYS A 1 85 ? -24.636 9.863 47.800 1.00 78.69 85 LYS A C 1
ATOM 744 O O . LYS A 1 85 ? -25.105 10.323 48.833 1.00 78.69 85 LYS A O 1
ATOM 749 N N . SER A 1 86 ? -23.687 8.925 47.803 1.00 77.06 86 SER A N 1
ATOM 750 C CA . SER A 1 86 ? -23.033 8.473 49.033 1.00 77.06 86 SER A CA 1
ATOM 751 C C . SER A 1 86 ? -22.217 9.600 49.659 1.00 77.06 86 SER A C 1
ATOM 753 O O . SER A 1 86 ? -22.321 9.805 50.859 1.00 77.06 86 SER A O 1
ATOM 755 N N . LEU A 1 87 ? -21.449 10.343 48.857 1.00 76.50 87 LEU A N 1
ATOM 756 C CA . LEU A 1 87 ? -20.638 11.462 49.336 1.00 76.50 87 LEU A CA 1
ATOM 757 C C . LEU A 1 87 ? -21.506 12.589 49.921 1.00 76.50 87 LEU A C 1
ATOM 759 O O . LEU A 1 87 ? -21.247 13.013 51.036 1.00 76.50 87 LEU A O 1
ATOM 763 N N . GLU A 1 88 ? -22.593 12.977 49.242 1.00 77.00 88 GLU A N 1
ATOM 764 C CA . GLU A 1 88 ? -23.568 13.954 49.766 1.00 77.00 88 GLU A CA 1
ATOM 765 C C . GLU A 1 88 ? -24.187 13.505 51.099 1.00 77.00 88 GLU A C 1
ATOM 767 O O . GLU A 1 88 ? -24.397 14.326 51.985 1.00 77.00 88 GLU A O 1
ATOM 772 N N . ASN A 1 89 ? -24.466 12.208 51.271 1.00 79.88 89 ASN A N 1
ATOM 773 C CA . ASN A 1 89 ? -25.011 11.686 52.527 1.00 79.88 89 ASN A CA 1
ATOM 774 C C . ASN A 1 89 ? -23.967 11.687 53.657 1.00 79.88 89 ASN A C 1
ATOM 776 O O . ASN A 1 89 ? -24.292 12.020 54.791 1.00 79.88 89 ASN A O 1
ATOM 780 N N . TRP A 1 90 ? -22.710 11.350 53.348 1.00 73.88 90 TRP A N 1
ATOM 781 C CA . TRP A 1 90 ? -21.597 11.442 54.300 1.00 73.88 90 TRP A CA 1
ATOM 782 C C . TRP A 1 90 ? -21.343 12.887 54.739 1.00 73.88 90 TRP A C 1
ATOM 784 O O . TRP A 1 90 ? -21.212 13.127 55.936 1.00 73.88 90 TRP A O 1
ATOM 794 N N . ASP A 1 91 ? -21.344 13.842 53.805 1.00 75.25 91 ASP A N 1
ATOM 795 C CA . ASP A 1 91 ? -21.213 15.269 54.118 1.00 75.25 91 ASP A CA 1
ATOM 796 C C . ASP A 1 91 ? -22.380 15.746 54.998 1.00 75.25 91 ASP A C 1
ATOM 798 O O . ASP A 1 91 ? -22.170 16.432 55.996 1.00 75.25 91 ASP A O 1
ATOM 802 N N . GLN A 1 92 ? -23.614 15.330 54.689 1.00 76.69 92 GLN A N 1
ATOM 803 C CA . GLN A 1 92 ? -24.793 15.679 55.486 1.00 76.69 92 GLN A CA 1
ATOM 804 C C . GLN A 1 92 ? -24.740 15.089 56.908 1.00 76.69 92 GLN A C 1
ATOM 806 O O . GLN A 1 92 ? -25.118 15.763 57.868 1.00 76.69 92 GLN A O 1
ATOM 811 N N . GLN A 1 93 ? -24.263 13.848 57.049 1.00 80.50 93 GLN A N 1
ATOM 812 C CA . GLN A 1 93 ? -24.067 13.172 58.334 1.00 80.50 93 GLN A CA 1
ATOM 813 C C . GLN A 1 93 ? -22.991 13.881 59.174 1.00 80.50 93 GLN A C 1
ATOM 815 O O . GLN A 1 93 ? -23.216 14.153 60.350 1.00 80.50 93 GLN A O 1
ATOM 820 N N . LEU A 1 94 ? -21.859 14.238 58.559 1.00 75.44 94 LEU A N 1
ATOM 821 C CA . LEU A 1 94 ? -20.765 14.969 59.204 1.00 75.44 94 LEU A CA 1
ATOM 822 C C . LEU A 1 94 ? -21.203 16.362 59.666 1.00 75.44 94 LEU A C 1
ATOM 824 O O . LEU A 1 94 ? -20.932 16.730 60.801 1.00 75.44 94 LEU A O 1
ATOM 828 N N . ILE A 1 95 ? -21.946 17.108 58.841 1.00 75.56 95 ILE A N 1
ATOM 829 C CA . ILE A 1 95 ? -22.475 18.431 59.214 1.00 75.56 95 ILE A CA 1
ATOM 830 C C . ILE A 1 95 ? -23.482 18.318 60.364 1.00 75.56 95 ILE A C 1
ATOM 832 O O . ILE A 1 95 ? -23.510 19.185 61.232 1.00 75.56 95 ILE A O 1
ATOM 836 N N . SER A 1 96 ? -24.306 17.266 60.393 1.00 74.38 96 SER A N 1
ATOM 837 C CA . SER A 1 96 ? -25.226 16.971 61.501 1.00 74.38 96 SER A CA 1
ATOM 838 C C . SER A 1 96 ? -24.470 16.699 62.804 1.00 74.38 96 SER A C 1
ATOM 840 O O . SER A 1 96 ? -24.802 17.268 63.842 1.00 74.38 96 SER A O 1
ATOM 842 N N . GLU A 1 97 ? -23.449 15.842 62.763 1.00 74.69 97 GLU A N 1
ATOM 843 C CA . GLU A 1 97 ? -22.611 15.563 63.934 1.00 74.69 97 GLU A CA 1
ATOM 844 C C . GLU A 1 97 ? -21.860 16.819 64.391 1.00 74.69 97 GLU A C 1
ATOM 846 O O . GLU A 1 97 ? -21.874 17.140 65.577 1.00 74.69 97 GLU A O 1
ATOM 851 N N . GLU A 1 98 ? -21.299 17.590 63.458 1.00 67.12 98 GLU A N 1
ATOM 852 C CA . GLU A 1 98 ? -20.595 18.841 63.739 1.00 67.12 98 GLU A CA 1
ATOM 853 C C . GLU A 1 98 ? -21.538 19.920 64.296 1.00 67.12 98 GLU A C 1
ATOM 855 O O . GLU A 1 98 ? -21.189 20.573 65.269 1.00 67.12 98 GLU A O 1
ATOM 860 N N . THR A 1 99 ? -22.761 20.084 63.778 1.00 66.44 99 THR A N 1
ATOM 861 C CA . THR A 1 99 ? -23.735 21.063 64.311 1.00 66.44 99 THR A CA 1
ATOM 862 C C . THR A 1 99 ? -24.268 20.692 65.691 1.00 66.44 99 THR A C 1
ATOM 864 O O . THR A 1 99 ? -24.410 21.581 66.532 1.00 66.44 99 THR A O 1
ATOM 867 N N . ILE A 1 100 ? -24.516 19.407 65.966 1.00 67.44 100 ILE A N 1
ATOM 868 C CA . ILE A 1 100 ? -24.856 18.929 67.318 1.00 67.44 100 ILE A CA 1
ATOM 869 C C . ILE A 1 100 ? -23.692 19.208 68.280 1.00 67.44 100 ILE A C 1
ATOM 871 O O . ILE A 1 100 ? -23.909 19.651 69.409 1.00 67.44 100 ILE A O 1
ATOM 875 N N . HIS A 1 101 ? -22.454 19.014 67.821 1.00 62.75 101 HIS A N 1
ATOM 876 C CA . HIS A 1 101 ? -21.250 19.278 68.604 1.00 62.75 101 HIS A CA 1
ATOM 877 C C . HIS A 1 101 ? -20.976 20.786 68.792 1.00 62.75 101 HIS A C 1
ATOM 879 O O . HIS A 1 101 ? -20.534 21.198 69.861 1.00 62.75 101 HIS A O 1
ATOM 885 N N . LEU A 1 102 ? -21.309 21.630 67.808 1.00 54.03 102 LEU A N 1
ATOM 886 C CA . LEU A 1 102 ? -21.204 23.096 67.863 1.00 54.03 102 LEU A CA 1
ATOM 887 C C . LEU A 1 102 ? -22.285 23.733 68.749 1.00 54.03 102 LEU A C 1
ATOM 889 O O . LEU A 1 102 ? -21.994 24.698 69.448 1.00 54.03 102 LEU A O 1
ATOM 893 N N . MET A 1 103 ? -23.503 23.176 68.811 1.00 61.59 103 MET A N 1
ATOM 894 C CA . MET A 1 103 ? -24.492 23.579 69.829 1.00 61.59 103 MET A CA 1
ATOM 895 C C . MET A 1 103 ? -24.009 23.270 71.256 1.00 61.59 103 MET A C 1
ATOM 897 O O . MET A 1 103 ? -24.440 23.925 72.203 1.00 61.59 103 MET A O 1
ATOM 901 N N . ALA A 1 104 ? -23.093 22.307 71.406 1.00 59.28 104 ALA A N 1
ATOM 902 C CA . ALA A 1 104 ? -22.430 21.977 72.663 1.00 59.28 104 ALA A CA 1
ATOM 903 C C . ALA A 1 104 ? -21.086 22.710 72.875 1.00 59.28 104 ALA A C 1
ATOM 905 O O . ALA A 1 104 ? -20.517 22.620 73.963 1.00 59.28 104 ALA A O 1
ATOM 906 N N . SER A 1 105 ? -20.561 23.439 71.883 1.00 51.47 105 SER A N 1
ATOM 907 C CA . SER A 1 105 ? -19.222 24.031 71.949 1.00 51.47 105 SER A CA 1
ATOM 908 C C . SER A 1 105 ? -19.148 25.374 71.217 1.00 51.47 105 SER A C 1
ATOM 910 O O . SER A 1 105 ? -18.844 25.462 70.028 1.00 51.47 105 SER A O 1
ATOM 912 N N . ASP A 1 106 ? -19.389 26.454 71.961 1.00 48.50 106 ASP A N 1
ATOM 913 C CA . ASP A 1 106 ? -18.980 27.799 71.560 1.00 48.50 106 ASP A CA 1
ATOM 914 C C . ASP A 1 106 ? -17.450 27.904 71.688 1.00 48.50 106 ASP A C 1
ATOM 916 O O . ASP A 1 106 ? -16.935 28.100 72.793 1.00 48.50 106 ASP A O 1
ATOM 920 N N . LYS A 1 107 ? -16.731 27.668 70.575 1.00 50.19 107 LYS A N 1
ATOM 921 C CA . LYS A 1 107 ? -15.438 28.275 70.165 1.00 50.19 107 LYS A CA 1
ATOM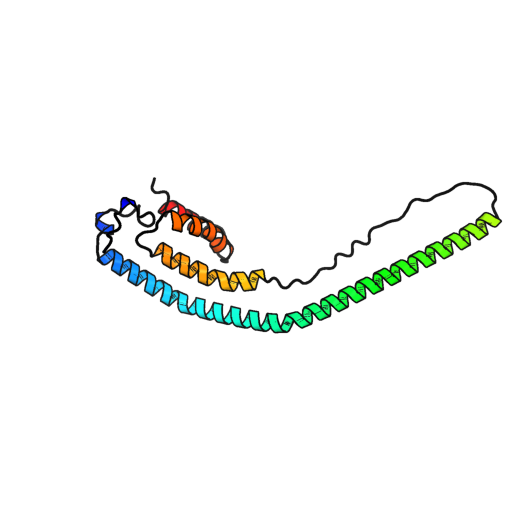 922 C C . LYS A 1 107 ? -14.691 27.410 69.136 1.00 50.19 107 LYS A C 1
ATOM 924 O O . LYS A 1 107 ? -14.256 26.309 69.449 1.00 50.19 107 LYS A O 1
ATOM 929 N N . GLY A 1 108 ? -14.357 28.015 67.990 1.00 47.50 108 GLY A N 1
ATOM 930 C CA . GLY A 1 108 ? -13.075 27.753 67.313 1.00 47.50 108 GLY A CA 1
ATOM 931 C C . GLY A 1 108 ? -13.088 27.053 65.944 1.00 47.50 108 GLY A C 1
ATOM 932 O O . GLY A 1 108 ? -12.898 25.852 65.860 1.00 47.50 108 GLY A O 1
ATOM 933 N N . LEU A 1 109 ? -13.168 27.878 64.893 1.00 47.12 109 LEU A N 1
ATOM 934 C CA . LEU A 1 109 ? -12.393 27.867 63.633 1.00 47.12 109 LEU A CA 1
ATOM 935 C C . LEU A 1 109 ? -12.323 26.615 62.713 1.00 47.12 109 LEU A C 1
ATOM 937 O O . LEU A 1 109 ? -11.541 25.694 62.916 1.00 47.12 109 LEU A O 1
ATOM 941 N N . GLN A 1 110 ? -13.048 26.759 61.593 1.00 52.78 110 GLN A N 1
ATOM 942 C CA . GLN A 1 110 ? -12.802 26.363 60.190 1.00 52.78 110 GLN A CA 1
ATOM 943 C C . GLN A 1 110 ? -11.657 25.387 59.867 1.00 52.78 110 GLN A C 1
ATOM 945 O O . GLN A 1 110 ? -10.491 25.761 59.925 1.00 52.78 110 GLN A O 1
ATOM 950 N N . ASN A 1 111 ? -12.015 24.242 59.271 1.00 41.53 111 ASN A N 1
ATOM 951 C CA . ASN A 1 111 ? -11.134 23.472 58.391 1.00 41.53 111 ASN A CA 1
ATOM 952 C C . ASN A 1 111 ? -11.891 23.023 57.133 1.00 41.53 111 ASN A C 1
ATOM 954 O O . ASN A 1 111 ? -12.634 22.047 57.136 1.00 41.53 111 ASN A O 1
ATOM 958 N N . SER A 1 112 ? -11.670 23.739 56.029 1.00 47.62 112 SER A N 1
ATOM 959 C CA . SER A 1 112 ? -12.080 23.325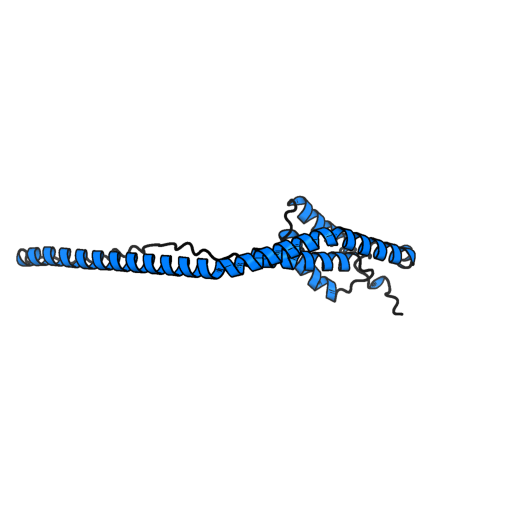 54.688 1.00 47.62 112 SER A CA 1
ATOM 960 C C . SER A 1 112 ? -10.827 23.102 53.852 1.00 47.62 112 SER A C 1
ATOM 962 O O . SER A 1 112 ? -10.141 24.046 53.468 1.00 47.62 112 SER A O 1
ATOM 964 N N . THR A 1 113 ? -10.500 21.848 53.552 1.00 36.47 113 THR A N 1
ATOM 965 C CA . THR A 1 113 ? -9.590 21.516 52.447 1.00 36.47 113 THR A CA 1
ATOM 966 C C . THR A 1 113 ? -10.087 20.252 51.757 1.00 36.47 113 THR A C 1
ATOM 968 O O . THR A 1 113 ? -9.617 19.144 51.976 1.00 36.47 113 THR A O 1
ATOM 971 N N . LYS A 1 114 ? -11.127 20.476 50.947 1.00 43.25 114 LYS A N 1
ATOM 972 C CA . LYS A 1 114 ? -11.423 19.854 49.647 1.00 43.25 114 LYS A CA 1
ATOM 973 C C . LYS A 1 114 ? -10.589 18.607 49.311 1.00 43.25 114 LYS A C 1
ATOM 975 O O . LYS A 1 114 ? -9.573 18.690 48.624 1.00 43.25 114 LYS A O 1
ATOM 980 N N . VAL A 1 115 ? -11.109 17.441 49.687 1.00 37.47 115 VAL A N 1
ATOM 981 C CA . VAL A 1 115 ? -10.710 16.139 49.134 1.00 37.47 115 VAL A CA 1
ATOM 982 C C . VAL A 1 115 ? -11.413 15.966 47.784 1.00 37.47 115 VAL A C 1
ATOM 984 O O . VAL A 1 115 ? -12.432 15.300 47.652 1.00 37.47 115 VAL A O 1
ATOM 987 N N . GLY A 1 116 ? -10.891 16.645 46.765 1.00 40.69 116 GLY A N 1
ATOM 988 C CA . GLY A 1 116 ? -11.274 16.463 45.366 1.00 40.69 116 GLY A CA 1
ATOM 989 C C . GLY A 1 116 ? -10.322 15.494 44.676 1.00 40.69 116 GLY A C 1
ATOM 990 O O . GLY A 1 116 ? -9.594 15.896 43.777 1.00 40.69 116 GLY A O 1
ATOM 991 N N . ALA A 1 117 ? -10.276 14.239 45.127 1.00 39.38 117 ALA A N 1
ATOM 992 C CA . ALA A 1 117 ? -9.537 13.193 44.430 1.00 39.38 117 ALA A CA 1
ATOM 993 C C . ALA A 1 117 ? -10.326 12.787 43.175 1.00 39.38 117 ALA A C 1
ATOM 995 O O . ALA A 1 117 ? -11.355 12.113 43.257 1.00 39.38 117 ALA A O 1
ATOM 996 N N . GLU A 1 118 ? -9.855 13.250 42.016 1.00 40.28 118 GLU A N 1
ATOM 997 C CA . GLU A 1 118 ? -10.316 12.828 40.697 1.00 40.28 118 GLU A CA 1
ATOM 998 C C . GLU A 1 118 ? -10.359 11.299 40.609 1.00 40.28 118 GLU A C 1
ATOM 1000 O O . GLU A 1 118 ? -9.338 10.609 40.623 1.00 40.28 118 GLU A O 1
ATOM 1005 N N . ILE A 1 119 ? -11.566 10.759 40.474 1.00 42.75 119 ILE A N 1
ATOM 1006 C CA . ILE A 1 119 ? -11.779 9.362 40.118 1.00 42.75 119 ILE A CA 1
ATOM 1007 C C . ILE A 1 119 ? -11.340 9.214 38.656 1.00 42.75 119 ILE A C 1
ATOM 1009 O O . ILE A 1 119 ? -12.123 9.435 37.730 1.00 42.75 119 ILE A O 1
ATOM 1013 N N . ASN A 1 120 ? -10.072 8.856 38.446 1.00 43.59 120 ASN A N 1
ATOM 1014 C CA . ASN A 1 120 ? -9.534 8.453 37.152 1.00 43.59 120 ASN A CA 1
ATOM 1015 C C . ASN A 1 120 ? -10.166 7.113 36.753 1.00 43.59 120 ASN A C 1
ATOM 1017 O O . ASN A 1 120 ? -9.648 6.030 37.021 1.00 43.59 120 ASN A O 1
ATOM 1021 N N . LEU A 1 121 ? -11.348 7.191 36.149 1.00 45.16 121 LEU A N 1
ATOM 1022 C CA . LEU A 1 121 ? -12.024 6.052 35.559 1.00 45.16 121 LEU A CA 1
ATOM 1023 C C . LEU A 1 121 ? -11.611 5.994 34.090 1.00 45.16 121 LEU A C 1
ATOM 1025 O O . LEU A 1 121 ? -12.330 6.472 33.211 1.00 45.16 121 LEU A O 1
ATOM 1029 N N . GLN A 1 122 ? -10.428 5.431 33.822 1.00 42.44 122 GLN A N 1
ATOM 1030 C CA . GLN A 1 122 ? -10.027 5.065 32.465 1.00 42.44 122 GLN A CA 1
ATOM 1031 C C . GLN A 1 122 ? -11.038 4.064 31.891 1.00 42.44 122 GLN A C 1
ATOM 1033 O O . GLN A 1 122 ? -10.941 2.846 32.043 1.00 42.44 122 GLN A O 1
ATOM 1038 N N . SER A 1 123 ? -12.050 4.600 31.215 1.00 45.12 123 SER A N 1
ATOM 1039 C CA . SER A 1 123 ? -12.952 3.843 30.367 1.00 45.12 123 SER A CA 1
ATOM 1040 C C . SER A 1 123 ? -12.156 3.403 29.143 1.00 45.12 123 SER A C 1
ATOM 1042 O O . SER A 1 123 ? -11.910 4.181 28.221 1.00 45.12 123 SER A O 1
AT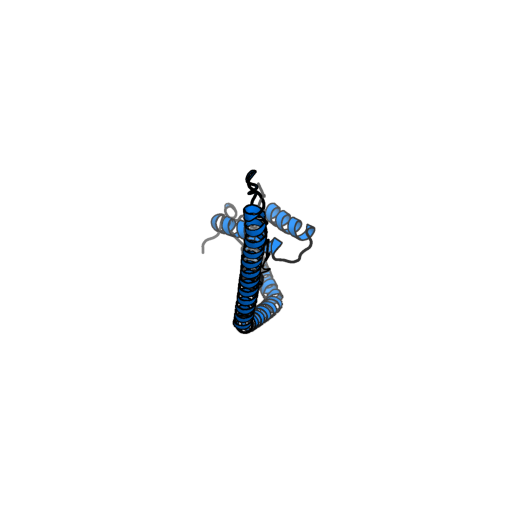OM 1044 N N . LYS A 1 124 ? -11.707 2.146 29.153 1.00 45.47 124 LYS A N 1
ATOM 1045 C CA . LYS A 1 124 ? -11.109 1.489 27.990 1.00 45.47 124 LYS A CA 1
ATOM 1046 C C . LYS A 1 124 ? -12.196 1.336 26.920 1.00 45.47 124 LYS A C 1
ATOM 1048 O O . LYS A 1 124 ? -12.900 0.330 26.887 1.00 45.47 124 LYS A O 1
ATOM 1053 N N . ARG A 1 125 ? -12.376 2.363 26.082 1.00 44.91 125 ARG A N 1
ATOM 1054 C CA . ARG A 1 125 ? -13.240 2.296 24.897 1.00 44.91 125 ARG A CA 1
ATOM 1055 C C . ARG A 1 125 ? -12.652 1.279 23.926 1.00 44.91 125 ARG A C 1
ATOM 1057 O O . ARG A 1 125 ? -11.521 1.431 23.473 1.00 44.91 125 ARG A O 1
ATOM 1064 N N . TYR A 1 126 ? -13.441 0.274 23.575 1.00 50.09 126 TYR A N 1
ATOM 1065 C CA . TYR A 1 126 ? -13.131 -0.616 22.466 1.00 50.09 126 TYR A CA 1
ATOM 1066 C C . TYR A 1 126 ? -13.513 0.108 21.172 1.00 50.09 126 TYR A C 1
ATOM 1068 O O . TYR A 1 126 ? -14.686 0.173 20.811 1.00 50.09 126 TYR A O 1
ATOM 1076 N N . GLY A 1 127 ? -12.528 0.725 20.521 1.00 49.34 127 GLY A N 1
ATOM 1077 C CA . GLY A 1 127 ? -12.650 1.186 19.142 1.00 49.34 127 GLY A CA 1
ATOM 1078 C C . GLY A 1 127 ? -12.293 0.036 18.209 1.00 49.34 127 GLY A C 1
ATOM 1079 O O . GLY A 1 127 ? -11.269 -0.619 18.403 1.00 49.34 127 GLY A O 1
ATOM 1080 N N . VAL A 1 128 ? -13.131 -0.236 17.212 1.00 55.50 128 VAL A N 1
ATOM 1081 C CA . VAL A 1 128 ? -12.738 -1.116 16.111 1.00 55.50 128 VAL A CA 1
ATOM 1082 C C . VAL A 1 128 ? -11.560 -0.444 15.414 1.00 55.50 128 VAL A C 1
ATOM 1084 O O . VAL A 1 128 ? -11.706 0.666 14.906 1.00 55.50 128 VAL A O 1
ATOM 1087 N N . HIS A 1 129 ? -10.385 -1.075 15.423 1.00 58.66 129 HIS A N 1
ATOM 1088 C CA . HIS A 1 129 ? -9.223 -0.577 14.689 1.00 58.66 129 HIS A CA 1
ATOM 1089 C C . HIS A 1 129 ? -9.487 -0.701 13.182 1.00 58.66 129 HIS A C 1
ATOM 1091 O O . HIS A 1 129 ? -9.131 -1.683 12.531 1.00 58.66 129 HIS A O 1
ATOM 1097 N N . PHE A 1 130 ? -10.129 0.326 12.623 1.00 60.81 130 PHE A N 1
ATOM 1098 C CA . PHE A 1 130 ? -10.382 0.485 11.190 1.00 60.81 130 PHE A CA 1
ATOM 1099 C C . PHE A 1 130 ? -9.081 0.469 10.365 1.00 60.81 130 PHE A C 1
ATOM 1101 O O . PHE A 1 130 ? -9.092 0.137 9.174 1.00 60.81 130 PHE A O 1
ATOM 1108 N N . ASP A 1 131 ? -7.954 0.758 11.019 1.00 66.31 131 ASP A N 1
ATOM 1109 C CA . ASP A 1 131 ? -6.609 0.752 10.449 1.00 66.31 131 ASP A CA 1
ATOM 1110 C C . ASP A 1 131 ? -6.252 -0.588 9.808 1.00 66.31 131 ASP A C 1
ATOM 1112 O O . ASP A 1 131 ? -5.730 -0.607 8.701 1.00 66.31 131 ASP A O 1
ATOM 1116 N N . GLN A 1 132 ? -6.598 -1.715 10.436 1.00 68.88 132 GLN A N 1
ATOM 1117 C CA . GLN A 1 132 ? -6.217 -3.039 9.932 1.00 68.88 132 GLN A CA 1
ATOM 1118 C C . GLN A 1 132 ? -7.007 -3.427 8.683 1.00 68.88 132 GLN A C 1
ATOM 1120 O O . GLN A 1 132 ? -6.426 -3.914 7.717 1.00 68.88 132 GLN A O 1
ATOM 1125 N N . CYS A 1 133 ? -8.315 -3.157 8.658 1.00 67.38 133 CYS A N 1
ATOM 1126 C CA . CYS A 1 133 ? -9.144 -3.347 7.465 1.00 67.38 133 CYS A CA 1
ATOM 1127 C C . CYS A 1 133 ? -8.636 -2.490 6.297 1.00 67.38 133 CYS A C 1
ATOM 1129 O O . CYS A 1 133 ? -8.549 -2.961 5.163 1.00 67.38 133 CYS A O 1
ATOM 1131 N N . THR A 1 134 ? -8.284 -1.238 6.583 1.00 75.19 134 THR A N 1
ATOM 1132 C CA . THR A 1 134 ? -7.808 -0.279 5.582 1.00 75.19 134 THR A CA 1
ATOM 1133 C C . THR A 1 134 ? -6.425 -0.658 5.062 1.00 75.19 134 THR A C 1
ATOM 1135 O O . THR A 1 134 ? -6.224 -0.703 3.852 1.00 75.19 134 THR A O 1
ATOM 1138 N N . GLN A 1 135 ? -5.497 -1.030 5.945 1.00 77.00 135 GLN A N 1
ATOM 1139 C CA . GLN A 1 135 ? -4.170 -1.531 5.579 1.00 77.00 135 GLN A CA 1
ATOM 1140 C C . GLN A 1 135 ? -4.253 -2.796 4.721 1.00 77.00 135 GLN A C 1
ATOM 1142 O O . GLN A 1 135 ? -3.554 -2.899 3.715 1.00 77.00 135 GLN A O 1
ATOM 1147 N N . LEU A 1 136 ? -5.143 -3.732 5.067 1.00 78.00 136 LEU A N 1
ATOM 1148 C CA . LEU A 1 136 ? -5.310 -4.983 4.324 1.00 78.00 136 LEU A CA 1
ATOM 1149 C C . LEU A 1 136 ? -5.832 -4.757 2.897 1.00 78.00 136 LEU A C 1
ATOM 1151 O O . LEU A 1 136 ? -5.502 -5.527 1.997 1.00 78.00 136 LEU A O 1
ATOM 1155 N N . ALA A 1 137 ? -6.625 -3.703 2.685 1.00 78.25 137 ALA A N 1
ATOM 1156 C CA . ALA A 1 137 ? -7.071 -3.294 1.358 1.00 78.25 137 ALA A CA 1
ATOM 1157 C C . ALA A 1 137 ? -5.997 -2.502 0.600 1.00 78.25 137 ALA A C 1
ATOM 1159 O O . ALA A 1 137 ? -5.754 -2.784 -0.568 1.00 78.25 137 ALA A O 1
ATOM 1160 N N . LEU A 1 138 ? -5.346 -1.528 1.242 1.00 81.62 138 LEU A N 1
ATOM 1161 C CA . LEU A 1 138 ? -4.383 -0.628 0.599 1.00 81.62 138 LEU A CA 1
ATOM 1162 C C . LEU A 1 138 ? -3.078 -1.322 0.188 1.00 81.62 138 LEU A C 1
ATOM 1164 O O . LEU A 1 138 ? -2.503 -0.972 -0.841 1.00 81.62 138 LEU A O 1
ATOM 1168 N N . LEU A 1 139 ? -2.621 -2.316 0.954 1.00 81.75 139 LEU A N 1
ATOM 1169 C CA . LEU A 1 139 ? -1.369 -3.032 0.698 1.00 81.75 139 LEU A CA 1
ATOM 1170 C C . LEU A 1 139 ? -1.307 -3.660 -0.709 1.00 81.75 139 LEU A C 1
ATOM 1172 O O . LEU A 1 139 ? -0.356 -3.356 -1.428 1.00 81.75 139 LEU A O 1
ATOM 1176 N N . PRO A 1 140 ? -2.282 -4.475 -1.164 1.00 83.69 140 PRO A N 1
ATOM 1177 C CA . PRO A 1 140 ? -2.250 -5.028 -2.517 1.00 83.69 140 PRO A CA 1
ATOM 1178 C C . PRO A 1 140 ? -2.331 -3.955 -3.613 1.00 83.69 140 PRO A C 1
ATOM 1180 O O . PRO A 1 140 ? -1.660 -4.097 -4.631 1.00 83.69 140 PRO A O 1
ATOM 1183 N N . PHE A 1 141 ? -3.068 -2.855 -3.410 1.00 82.06 141 PHE A N 1
ATOM 1184 C CA . PHE A 1 141 ? -3.106 -1.752 -4.383 1.00 82.06 141 PHE A CA 1
ATOM 1185 C C . PHE A 1 141 ? -1.745 -1.066 -4.529 1.00 82.06 141 PHE A C 1
ATOM 1187 O O . PHE A 1 141 ? -1.262 -0.882 -5.649 1.00 82.06 141 PHE A O 1
ATOM 1194 N N . PHE A 1 142 ? -1.105 -0.712 -3.413 1.00 83.81 142 PHE A N 1
ATOM 1195 C CA . PHE A 1 142 ? 0.214 -0.082 -3.439 1.00 83.81 142 PHE A CA 1
ATOM 1196 C C . PHE A 1 142 ? 1.308 -1.038 -3.918 1.00 83.81 142 PHE A C 1
ATOM 1198 O O . PHE A 1 142 ? 2.215 -0.608 -4.624 1.00 83.81 142 PHE A O 1
ATOM 1205 N N . LEU A 1 143 ? 1.197 -2.333 -3.622 1.00 83.12 143 LEU A N 1
ATOM 1206 C CA . LEU A 1 143 ? 2.125 -3.348 -4.112 1.00 83.12 143 LEU A CA 1
ATOM 1207 C C . LEU A 1 143 ? 2.015 -3.546 -5.630 1.00 83.12 143 LEU A C 1
ATOM 1209 O O . LEU A 1 143 ? 3.034 -3.587 -6.313 1.00 83.12 143 LEU A O 1
ATOM 1213 N N . CYS A 1 144 ? 0.799 -3.611 -6.181 1.00 83.50 144 CYS A N 1
ATOM 1214 C CA . CYS A 1 144 ? 0.598 -3.660 -7.631 1.00 83.50 144 CYS A CA 1
ATOM 1215 C C . CYS A 1 144 ? 1.146 -2.403 -8.322 1.00 83.50 144 CYS A C 1
ATOM 1217 O O . CYS A 1 144 ? 1.778 -2.507 -9.373 1.00 83.50 144 CYS A O 1
ATOM 1219 N N . ASN A 1 145 ? 0.956 -1.228 -7.714 1.00 83.94 145 ASN A N 1
ATOM 1220 C CA . ASN A 1 145 ? 1.530 0.024 -8.203 1.00 83.94 145 ASN A CA 1
ATOM 1221 C C . ASN A 1 145 ? 3.071 -0.017 -8.177 1.00 83.94 145 ASN A C 1
ATOM 1223 O O . ASN A 1 145 ? 3.716 0.267 -9.183 1.00 83.94 145 ASN A O 1
ATOM 1227 N N . PHE A 1 146 ? 3.666 -0.484 -7.077 1.00 83.19 146 PHE A N 1
ATOM 1228 C CA . PHE A 1 146 ? 5.113 -0.667 -6.952 1.00 83.19 146 PHE A CA 1
ATOM 1229 C C . PHE A 1 146 ? 5.682 -1.626 -8.007 1.00 83.19 146 PHE A C 1
ATOM 1231 O O . PHE A 1 146 ? 6.687 -1.311 -8.645 1.00 83.19 146 PHE A O 1
ATOM 1238 N N . ILE A 1 147 ? 5.019 -2.758 -8.264 1.00 83.38 147 ILE A N 1
ATOM 1239 C CA . ILE A 1 147 ? 5.413 -3.694 -9.330 1.00 83.38 147 ILE A CA 1
ATOM 1240 C C . ILE A 1 147 ? 5.334 -3.005 -10.702 1.00 83.38 147 ILE A C 1
ATOM 1242 O O . ILE A 1 147 ? 6.223 -3.168 -11.532 1.00 83.38 147 ILE A O 1
ATOM 1246 N N . GLY A 1 148 ? 4.301 -2.196 -10.945 1.00 82.94 148 GLY A N 1
ATOM 1247 C CA . GLY A 1 148 ? 4.166 -1.418 -12.178 1.00 82.94 148 GLY A CA 1
ATOM 1248 C C . GLY A 1 148 ? 5.284 -0.391 -12.366 1.00 82.94 148 GLY A C 1
ATOM 1249 O O . GLY A 1 148 ? 5.850 -0.305 -13.451 1.00 82.94 148 GLY A O 1
ATOM 1250 N N . ILE A 1 149 ? 5.640 0.346 -11.312 1.00 79.69 149 ILE A N 1
ATOM 1251 C CA . ILE A 1 149 ? 6.707 1.358 -11.331 1.00 79.69 149 ILE A CA 1
ATOM 1252 C C . ILE A 1 149 ? 8.082 0.713 -11.517 1.00 79.69 149 ILE A C 1
ATOM 1254 O O . ILE A 1 149 ? 8.867 1.182 -12.336 1.00 79.69 149 ILE A O 1
ATOM 1258 N N . THR A 1 150 ? 8.365 -0.382 -10.809 1.00 78.06 150 THR A N 1
ATOM 1259 C CA . THR A 1 150 ? 9.640 -1.110 -10.931 1.00 78.06 150 THR A CA 1
ATOM 1260 C C . THR A 1 150 ? 9.804 -1.765 -12.296 1.00 78.06 150 THR A C 1
ATOM 1262 O O . THR A 1 150 ? 10.915 -1.787 -12.812 1.00 78.06 150 THR A O 1
ATOM 1265 N N . CYS A 1 151 ? 8.713 -2.227 -12.917 1.00 76.81 151 CYS A N 1
ATOM 1266 C CA . CYS A 1 151 ? 8.703 -2.745 -14.287 1.00 76.81 151 CYS A CA 1
ATOM 1267 C C . CYS A 1 151 ? 8.508 -1.649 -15.351 1.00 76.81 151 CYS A C 1
ATOM 1269 O O . CYS A 1 151 ? 8.389 -1.963 -16.535 1.00 76.81 151 CYS A O 1
ATOM 1271 N N . ALA A 1 152 ? 8.416 -0.368 -14.977 1.00 78.31 152 ALA A N 1
ATOM 1272 C CA . ALA A 1 152 ? 8.244 0.708 -15.942 1.00 78.31 152 ALA A CA 1
ATOM 1273 C C . ALA A 1 152 ? 9.601 1.108 -16.522 1.00 78.31 152 ALA A C 1
ATOM 1275 O O . ALA A 1 152 ? 10.508 1.537 -15.808 1.00 78.31 152 ALA A O 1
ATOM 1276 N N . ARG A 1 153 ? 9.715 1.046 -17.851 1.00 70.69 153 ARG A N 1
ATOM 1277 C CA . ARG A 1 153 ? 10.930 1.438 -18.579 1.00 70.69 153 ARG A CA 1
ATOM 1278 C C . ARG A 1 153 ? 11.396 2.868 -18.285 1.00 70.69 153 ARG A C 1
ATOM 1280 O O . ARG A 1 153 ? 12.590 3.150 -18.264 1.00 70.69 153 ARG A O 1
ATOM 1287 N N . SER A 1 154 ? 10.469 3.807 -18.154 1.00 70.12 154 SER A N 1
ATOM 1288 C CA . SER A 1 154 ? 10.800 5.219 -17.975 1.00 70.12 154 SER A CA 1
ATOM 1289 C C . SER A 1 154 ? 9.843 5.826 -16.967 1.00 70.12 154 SER A C 1
ATOM 1291 O O . SER A 1 154 ? 8.634 5.821 -17.184 1.00 70.12 154 SER A O 1
ATOM 1293 N N . LEU A 1 155 ? 10.399 6.347 -15.875 1.00 73.50 155 LEU A N 1
ATOM 1294 C CA . LEU A 1 155 ? 9.657 7.031 -14.825 1.00 73.50 155 LEU A CA 1
ATOM 1295 C C . LEU A 1 155 ? 10.021 8.514 -14.845 1.00 73.50 155 LEU A C 1
ATOM 1297 O O . LEU A 1 155 ? 11.200 8.859 -14.849 1.00 73.50 155 LEU A O 1
ATOM 1301 N N . HIS A 1 156 ? 9.011 9.380 -14.843 1.00 74.69 156 HIS A N 1
ATOM 1302 C CA . HIS A 1 156 ? 9.210 10.818 -14.701 1.00 74.69 156 HIS A CA 1
ATOM 1303 C C . HIS A 1 156 ? 9.339 11.190 -13.218 1.00 74.69 156 HIS A C 1
ATOM 1305 O O . HIS A 1 156 ? 8.608 10.650 -12.385 1.00 74.69 156 HIS A O 1
ATOM 1311 N N . TYR A 1 157 ? 10.195 12.162 -12.890 1.00 73.00 157 TYR A N 1
ATOM 1312 C CA . TYR A 1 157 ? 10.414 12.634 -11.513 1.00 73.00 157 TYR A CA 1
ATOM 1313 C C . TYR A 1 157 ? 9.123 13.051 -10.795 1.00 73.00 157 TYR A C 1
ATOM 1315 O O . TYR A 1 157 ? 8.984 12.859 -9.589 1.00 73.00 157 TYR A O 1
ATOM 1323 N N . GLN A 1 158 ? 8.134 13.552 -11.539 1.00 72.31 158 GLN A N 1
ATOM 1324 C CA . GLN A 1 158 ? 6.828 13.883 -10.973 1.00 72.31 158 GLN A CA 1
ATOM 1325 C C . GLN A 1 158 ? 6.091 12.658 -10.418 1.00 72.31 158 GLN A C 1
ATOM 1327 O O . GLN A 1 158 ? 5.431 12.781 -9.402 1.00 72.31 158 GLN A O 1
ATOM 1332 N N . PHE A 1 159 ? 6.196 11.479 -11.036 1.00 74.44 159 PHE A N 1
ATOM 1333 C CA . PHE A 1 159 ? 5.596 10.254 -10.487 1.00 74.44 159 PHE A CA 1
ATOM 1334 C C . PHE A 1 159 ? 6.435 9.670 -9.347 1.00 74.44 159 PHE A C 1
ATOM 1336 O O . PHE A 1 159 ? 5.897 9.036 -8.442 1.00 74.44 159 PHE A O 1
ATOM 1343 N N . TYR A 1 160 ? 7.742 9.932 -9.363 1.00 75.00 160 TYR A N 1
ATOM 1344 C CA . TYR A 1 160 ? 8.661 9.467 -8.335 1.00 75.00 160 TYR A CA 1
ATOM 1345 C C . TYR A 1 160 ? 8.363 10.057 -6.955 1.00 75.00 160 TYR A C 1
ATOM 1347 O O . TYR A 1 160 ? 8.318 9.304 -5.990 1.00 75.00 160 TYR A O 1
ATOM 1355 N N . VAL A 1 161 ? 8.106 11.367 -6.842 1.00 79.88 161 VAL A N 1
ATOM 1356 C CA . VAL A 1 161 ? 7.876 11.990 -5.522 1.00 79.88 161 VAL A CA 1
ATOM 1357 C C . VAL A 1 161 ? 6.670 11.375 -4.801 1.00 79.88 161 VAL A C 1
ATOM 1359 O O . VAL A 1 161 ? 6.732 11.090 -3.610 1.00 79.88 161 VAL A O 1
ATOM 1362 N N . TRP A 1 162 ? 5.602 11.066 -5.542 1.00 76.44 162 TRP A N 1
ATOM 1363 C CA . TRP A 1 162 ? 4.416 10.399 -4.997 1.00 76.44 162 TRP A CA 1
ATOM 1364 C C . TRP A 1 162 ? 4.731 8.982 -4.523 1.00 76.44 162 TRP A C 1
ATOM 1366 O O . TRP A 1 162 ? 4.307 8.574 -3.444 1.00 76.44 162 TRP A O 1
ATOM 1376 N N . TYR A 1 163 ? 5.511 8.248 -5.311 1.00 78.62 163 TYR A N 1
ATOM 1377 C CA . TYR A 1 163 ? 5.947 6.900 -4.977 1.00 78.62 163 TYR A CA 1
ATOM 1378 C C . TYR A 1 163 ? 6.873 6.865 -3.753 1.00 78.62 163 TYR A C 1
ATOM 1380 O O . TYR A 1 163 ? 6.679 6.038 -2.858 1.00 78.62 163 TYR A O 1
ATOM 1388 N N . PHE A 1 164 ? 7.819 7.799 -3.665 1.00 79.44 164 PHE A N 1
ATOM 1389 C CA . PHE A 1 164 ? 8.760 7.898 -2.553 1.00 79.44 164 PHE A CA 1
ATOM 1390 C C . PHE A 1 164 ? 8.037 8.017 -1.206 1.00 79.44 164 PHE A C 1
ATOM 1392 O O . PHE A 1 164 ? 8.421 7.373 -0.235 1.00 79.44 164 PHE A O 1
ATOM 1399 N N . HIS A 1 165 ? 6.921 8.749 -1.151 1.00 81.06 165 HIS A N 1
ATOM 1400 C CA . HIS A 1 165 ? 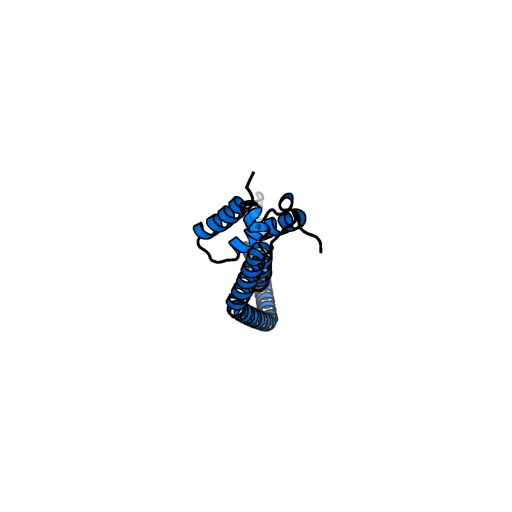6.103 8.838 0.060 1.00 81.06 165 HIS A CA 1
ATOM 1401 C C . HIS A 1 165 ? 5.331 7.546 0.389 1.00 81.06 165 HIS A C 1
ATOM 1403 O O . HIS A 1 165 ? 5.078 7.268 1.561 1.00 81.06 165 HIS A O 1
ATOM 1409 N N . THR A 1 166 ? 4.981 6.724 -0.608 1.00 80.56 166 THR A N 1
ATOM 1410 C CA . THR A 1 166 ? 4.287 5.436 -0.387 1.00 80.56 166 THR A CA 1
ATOM 1411 C C . THR A 1 166 ? 5.212 4.304 0.068 1.00 80.56 166 THR A C 1
ATOM 1413 O O . THR A 1 166 ? 4.747 3.331 0.660 1.00 80.56 166 THR A O 1
ATOM 1416 N N . LEU A 1 167 ? 6.522 4.433 -0.151 1.00 79.12 167 LEU A N 1
ATOM 1417 C CA . LEU A 1 167 ? 7.517 3.414 0.186 1.00 79.12 167 LEU A CA 1
ATOM 1418 C C . LEU A 1 167 ? 7.663 3.138 1.687 1.00 79.12 167 LEU A C 1
ATOM 1420 O O . LEU A 1 167 ? 7.524 1.976 2.075 1.00 79.12 167 LEU A O 1
ATOM 1424 N N . PRO A 1 168 ? 7.888 4.149 2.555 1.00 80.56 168 PRO A N 1
ATOM 1425 C CA . PRO A 1 168 ? 7.936 3.932 3.998 1.00 80.56 168 PRO A CA 1
ATOM 1426 C C . PRO A 1 168 ? 6.664 3.255 4.508 1.00 80.56 168 PRO A C 1
ATOM 1428 O O . PRO A 1 168 ? 6.732 2.340 5.326 1.00 80.56 168 PRO A O 1
ATOM 1431 N N . TYR A 1 169 ? 5.508 3.652 3.966 1.00 76.12 169 TYR A N 1
ATOM 1432 C CA . TYR A 1 169 ? 4.218 3.064 4.312 1.00 76.12 169 TYR A CA 1
ATOM 1433 C C . TYR A 1 169 ? 4.122 1.586 3.905 1.00 76.12 169 TYR A C 1
ATOM 1435 O O . TYR A 1 169 ? 3.722 0.752 4.719 1.00 76.12 169 TYR A O 1
ATOM 1443 N N . LEU A 1 170 ? 4.524 1.231 2.680 1.00 76.38 170 LEU A N 1
ATOM 1444 C CA . LEU A 1 170 ? 4.509 -0.151 2.189 1.00 76.38 170 LEU A CA 1
ATOM 1445 C C . LEU A 1 170 ? 5.448 -1.049 3.010 1.00 76.38 170 LEU A C 1
ATOM 1447 O O . LEU A 1 170 ? 5.074 -2.145 3.435 1.00 76.38 170 LEU A O 1
ATOM 1451 N N . VAL A 1 171 ? 6.652 -0.551 3.293 1.00 77.06 171 VAL A N 1
ATOM 1452 C CA . VAL A 1 171 ? 7.684 -1.256 4.060 1.00 77.06 171 VAL A CA 1
ATOM 1453 C C . VAL A 1 171 ? 7.239 -1.503 5.504 1.00 77.06 171 VAL A C 1
ATOM 1455 O O . VAL A 1 171 ? 7.470 -2.586 6.042 1.00 77.06 171 VAL A O 1
ATOM 1458 N N . TRP A 1 172 ? 6.558 -0.540 6.126 1.00 78.56 172 TRP A N 1
ATOM 1459 C CA . TRP A 1 172 ? 6.049 -0.692 7.491 1.00 78.56 172 TRP A CA 1
ATOM 1460 C C . TRP A 1 172 ? 4.781 -1.547 7.580 1.00 78.56 172 TRP A C 1
ATOM 1462 O O . TRP A 1 172 ? 4.527 -2.160 8.617 1.00 78.56 172 TRP A O 1
ATOM 1472 N N . SER A 1 173 ? 4.008 -1.616 6.494 1.00 70.50 173 SER A N 1
ATOM 1473 C CA . SER A 1 173 ? 2.778 -2.416 6.413 1.00 70.50 173 SER A CA 1
ATOM 1474 C C . SER A 1 173 ? 3.044 -3.902 6.169 1.00 70.50 173 SER A C 1
ATOM 1476 O O . SER A 1 173 ? 2.160 -4.729 6.387 1.00 70.50 173 SER A O 1
ATOM 1478 N N . THR A 1 174 ? 4.255 -4.265 5.739 1.00 71.31 174 THR A N 1
ATOM 1479 C CA . THR A 1 174 ? 4.613 -5.660 5.469 1.00 71.31 174 THR A CA 1
ATOM 1480 C C . THR A 1 174 ? 5.368 -6.258 6.669 1.00 71.31 174 THR A C 1
ATOM 1482 O O . THR A 1 174 ? 6.298 -5.626 7.182 1.00 71.31 174 THR A O 1
ATOM 1485 N N . PRO A 1 175 ? 5.030 -7.474 7.151 1.00 67.44 175 PRO A N 1
ATOM 1486 C CA . PRO A 1 175 ? 5.650 -8.083 8.336 1.00 67.44 175 PRO A CA 1
ATOM 1487 C C . PRO A 1 175 ? 7.065 -8.631 8.061 1.00 67.44 175 PRO A C 1
ATOM 1489 O O . PRO A 1 175 ? 7.459 -9.668 8.588 1.00 67.44 175 PRO A O 1
ATOM 1492 N N . TYR A 1 176 ? 7.846 -7.955 7.219 1.00 69.31 176 TYR A N 1
ATOM 1493 C CA . TYR A 1 176 ? 9.233 -8.314 6.958 1.00 69.31 176 TYR A CA 1
ATOM 1494 C C . TYR A 1 176 ? 10.138 -7.911 8.121 1.00 69.31 176 TYR A C 1
ATOM 1496 O O . TYR A 1 176 ? 9.879 -6.919 8.812 1.00 69.31 176 TYR A O 1
ATOM 1504 N N . SER A 1 177 ? 11.215 -8.678 8.313 1.00 78.31 177 SER A N 1
ATOM 1505 C CA . SER A 1 177 ? 12.245 -8.391 9.310 1.00 78.31 177 SER A CA 1
ATOM 1506 C C . SER A 1 177 ? 12.847 -7.002 9.085 1.00 78.31 177 SER A C 1
ATOM 1508 O O . SER A 1 177 ? 12.925 -6.518 7.953 1.00 78.31 177 SER A O 1
ATOM 1510 N N . LEU A 1 178 ? 13.284 -6.354 10.169 1.00 77.12 178 LEU A N 1
ATOM 1511 C CA . LEU A 1 178 ? 13.827 -4.992 10.133 1.00 77.12 178 LEU A CA 1
ATOM 1512 C C . LEU A 1 178 ? 14.941 -4.841 9.076 1.00 77.12 178 LEU A C 1
ATOM 1514 O O . LEU A 1 178 ? 14.991 -3.839 8.372 1.00 77.12 178 LEU A O 1
ATOM 1518 N N . GLY A 1 179 ? 15.776 -5.873 8.904 1.00 79.06 179 GLY A N 1
ATOM 1519 C CA . GLY A 1 179 ? 16.834 -5.901 7.891 1.00 79.06 179 GLY A CA 1
ATOM 1520 C C . GLY A 1 179 ? 16.311 -5.858 6.453 1.00 79.06 179 GLY A C 1
ATOM 1521 O O . GLY A 1 179 ? 16.807 -5.074 5.654 1.00 79.06 179 GLY A O 1
ATOM 1522 N N . VAL A 1 180 ? 15.267 -6.627 6.123 1.00 75.56 180 VAL A N 1
ATOM 1523 C CA . VAL A 1 180 ? 14.670 -6.629 4.772 1.00 75.56 180 VAL A CA 1
ATOM 1524 C C . VAL A 1 180 ? 14.036 -5.274 4.446 1.00 75.56 180 VAL A C 1
ATOM 1526 O O . VAL A 1 180 ? 14.100 -4.821 3.307 1.00 75.56 180 VAL A O 1
ATOM 1529 N N . ARG A 1 181 ? 13.483 -4.582 5.449 1.00 80.75 181 ARG A N 1
ATOM 1530 C CA . ARG A 1 181 ? 12.922 -3.230 5.291 1.00 80.75 181 ARG A CA 1
ATOM 1531 C C . ARG A 1 181 ? 13.978 -2.221 4.841 1.00 80.75 181 ARG A C 1
ATOM 1533 O O . ARG A 1 181 ? 13.773 -1.513 3.857 1.00 80.75 181 ARG A O 1
ATOM 1540 N N . PHE A 1 182 ? 15.112 -2.188 5.539 1.00 81.88 182 PHE A N 1
ATOM 1541 C CA . PHE A 1 182 ? 16.230 -1.317 5.180 1.00 81.88 182 PHE A CA 1
ATOM 1542 C C . PHE A 1 182 ? 16.913 -1.754 3.886 1.00 81.88 182 PHE A C 1
ATOM 1544 O O . PHE A 1 182 ? 17.311 -0.896 3.109 1.00 81.88 182 PHE A O 1
ATOM 1551 N N . LEU A 1 183 ? 16.987 -3.059 3.611 1.00 81.00 183 LEU A N 1
ATOM 1552 C CA . LEU A 1 183 ? 17.513 -3.582 2.351 1.00 81.00 183 LEU A CA 1
ATOM 1553 C C . LEU A 1 183 ? 16.687 -3.089 1.155 1.00 81.00 183 LEU A C 1
ATOM 1555 O O . LEU A 1 183 ? 17.259 -2.629 0.176 1.00 81.00 183 LEU A O 1
ATOM 1559 N N . ILE A 1 184 ? 15.353 -3.133 1.239 1.00 77.50 184 ILE A N 1
ATOM 1560 C CA . ILE A 1 184 ? 14.468 -2.645 0.170 1.00 77.50 184 ILE A CA 1
ATOM 1561 C C . ILE A 1 184 ? 14.647 -1.139 -0.038 1.00 77.50 184 ILE A C 1
ATOM 1563 O O . ILE A 1 184 ? 14.807 -0.706 -1.176 1.00 77.50 184 ILE A O 1
ATOM 1567 N N . LEU A 1 185 ? 14.665 -0.345 1.039 1.00 79.31 185 LEU A N 1
ATOM 1568 C CA . LEU A 1 185 ? 14.909 1.098 0.938 1.00 79.31 185 LEU A CA 1
ATOM 1569 C C . LEU A 1 185 ? 16.298 1.398 0.361 1.00 79.31 185 LEU A C 1
ATOM 1571 O O . LEU A 1 185 ? 16.420 2.269 -0.490 1.00 79.31 185 LEU A O 1
ATOM 1575 N N . GLY A 1 186 ? 17.318 0.639 0.763 1.00 78.19 186 GLY A N 1
ATOM 1576 C CA . GLY A 1 186 ? 18.683 0.770 0.262 1.00 78.19 186 GLY A CA 1
ATOM 1577 C C . GLY A 1 186 ? 18.824 0.381 -1.208 1.00 78.19 186 GLY A C 1
ATOM 1578 O O . GLY A 1 186 ? 19.507 1.080 -1.942 1.00 78.19 186 GLY A O 1
ATOM 1579 N N . ILE A 1 187 ? 18.153 -0.681 -1.665 1.00 74.69 187 ILE A N 1
ATOM 1580 C CA . ILE A 1 187 ? 18.133 -1.070 -3.084 1.00 74.69 187 ILE A CA 1
ATOM 1581 C C . ILE A 1 187 ? 17.413 -0.006 -3.912 1.00 74.69 187 ILE A C 1
ATOM 1583 O O . ILE A 1 187 ? 17.915 0.370 -4.964 1.00 74.69 187 ILE A O 1
ATOM 1587 N N . VAL A 1 188 ? 16.270 0.509 -3.447 1.00 74.62 188 VAL A N 1
ATOM 1588 C CA . VAL A 1 188 ? 15.554 1.578 -4.159 1.00 74.62 188 VAL A CA 1
ATOM 1589 C C . VAL A 1 188 ? 16.394 2.851 -4.232 1.00 74.62 188 VAL A C 1
ATOM 1591 O O . VAL A 1 188 ? 16.511 3.433 -5.308 1.00 74.62 188 VAL A O 1
ATOM 1594 N N . GLU A 1 189 ? 16.999 3.261 -3.116 1.00 77.69 189 GLU A N 1
ATOM 1595 C CA . GLU A 1 189 ? 17.895 4.416 -3.073 1.00 77.69 189 GLU A CA 1
ATOM 1596 C C . GLU A 1 189 ? 19.105 4.189 -3.983 1.00 77.69 189 GLU A C 1
ATOM 1598 O O . GLU A 1 189 ? 19.465 5.077 -4.737 1.00 77.69 189 GLU A O 1
ATOM 1603 N N . TYR A 1 190 ? 19.688 2.989 -4.003 1.00 72.38 190 TYR A N 1
ATOM 1604 C CA . TYR A 1 190 ? 20.806 2.643 -4.883 1.00 72.38 190 TYR A CA 1
ATOM 1605 C C . TYR A 1 190 ? 20.424 2.668 -6.370 1.00 72.38 190 TYR A C 1
ATOM 1607 O O . TYR A 1 190 ? 21.166 3.201 -7.193 1.00 72.38 190 TYR A O 1
ATOM 1615 N N . CYS A 1 191 ? 19.246 2.150 -6.727 1.00 68.25 191 CYS A N 1
ATOM 1616 C CA . CYS A 1 191 ? 18.719 2.215 -8.090 1.00 68.25 191 CYS A CA 1
ATOM 1617 C C . CYS A 1 191 ? 18.461 3.657 -8.558 1.00 68.25 191 CYS A C 1
ATOM 1619 O O . CYS A 1 191 ? 18.433 3.901 -9.763 1.00 68.25 191 CYS A O 1
ATOM 1621 N N . TRP A 1 192 ? 18.264 4.597 -7.628 1.00 63.34 192 TRP A N 1
ATOM 1622 C CA . TRP A 1 192 ? 17.914 5.986 -7.925 1.00 63.34 192 TRP A CA 1
ATOM 1623 C C . TRP A 1 192 ? 19.084 6.969 -7.789 1.00 63.34 192 TRP A C 1
ATOM 1625 O O . TRP A 1 192 ? 19.219 7.904 -8.582 1.00 63.34 192 TRP A O 1
ATOM 1635 N N . ASN A 1 193 ? 19.964 6.743 -6.818 1.00 64.12 193 ASN A N 1
ATOM 1636 C CA . ASN A 1 193 ? 21.115 7.572 -6.482 1.00 64.12 193 ASN A CA 1
ATOM 1637 C C . ASN A 1 193 ? 22.324 7.225 -7.367 1.00 64.12 193 ASN A C 1
ATOM 1639 O O . ASN A 1 193 ? 23.431 6.984 -6.898 1.00 64.12 193 ASN A O 1
ATOM 1643 N N . THR A 1 194 ? 22.091 7.168 -8.679 1.00 53.97 194 THR A N 1
ATOM 1644 C CA . THR A 1 194 ? 23.147 7.120 -9.700 1.00 53.97 194 THR A CA 1
ATOM 1645 C C . THR A 1 194 ? 23.509 8.553 -10.106 1.00 53.97 194 THR A C 1
ATOM 1647 O O . THR A 1 194 ? 23.265 8.972 -11.244 1.00 53.97 194 THR A O 1
ATOM 1650 N N . TYR A 1 195 ? 23.986 9.338 -9.141 1.00 45.78 195 TYR A N 1
ATOM 1651 C CA . TYR A 1 195 ? 24.666 10.612 -9.378 1.00 45.78 195 TYR A CA 1
ATOM 1652 C C . TYR A 1 195 ? 26.164 10.449 -9.153 1.00 45.78 195 TYR A C 1
ATOM 1654 O O . TYR A 1 195 ? 26.538 9.717 -8.212 1.00 45.78 195 TYR A O 1
#

Sequence (195 aa):
GRIFEHKWTVNYRFLSREFFELREFHLCLLGMHVLLLLYFTKPTWTFFKSYMRLRLVQQQLEPQIDRKNREQQNQTKSKTKSAKKSLENWDQQLISEETIHLMASDKGLQNSTKVGAEINLQSKRYGVHFDQCTQLALLPFFLCNFIGITCARSLHYQFYVWYFHTLPYLVWSTPYSLGVRFLILGIVEYCWNTY

pLDDT: mean 70.82, std 12.62, range [36.47, 88.69]

Organism: NCBI:txid1224686

Secondary structure (DSSP, 8-state):
-----GGG--TTTTS-HHHHS-HHHHHHHHHHHHHHHHHHHHHHHHHHHHHHHHHHHHHHHHHHHHHHHHHHHHHHHHHHHHHHHHHHHHHHHHHHHHHHHHHT-------------------------HHHHHHHHHHHHHHHHHHHHHT-S---HHHHHHHHHHHHHHHHHS---HHHHHHHHHHHHHHH---

Foldseek 3Di:
DDDPDLVQFQLVVVPDPVLLPDPVNLVVLVVQLVVVCVVCVVVLVVLVVVLVVVVVVCVVCVVVLVVVVVVVVVVVVVVVVVVVVVVVVVVVVVVVVVVVVVVVDPDDDDDDDDPPDDPPPPPPRDDDPVVVSVLSNVQSVLVNVVSCVSSDSGDGVVVVVVNVVCLVVNLVSDPDDPVVSVVVVVVVCVSRPPD